Protein AF-A0A3D5I9Z2-F1 (afdb_monomer_lite)

Structure (mmCIF, N/CA/C/O backbone):
data_AF-A0A3D5I9Z2-F1
#
_entry.id   AF-A0A3D5I9Z2-F1
#
loop_
_atom_site.group_PDB
_atom_site.id
_atom_site.type_symbol
_atom_site.label_atom_id
_atom_site.label_alt_id
_atom_site.label_comp_id
_atom_site.label_asym_id
_atom_site.label_entity_id
_atom_site.label_seq_id
_atom_site.pdbx_PDB_ins_code
_atom_site.Cartn_x
_atom_site.Cartn_y
_atom_site.Cartn_z
_atom_site.occupancy
_atom_site.B_iso_or_equiv
_atom_site.auth_seq_id
_atom_site.auth_comp_id
_atom_site.auth_asym_id
_atom_site.auth_atom_id
_atom_site.pdbx_PDB_model_num
ATOM 1 N N . MET A 1 1 ? -20.018 -13.353 52.975 1.00 41.97 1 MET A N 1
ATOM 2 C CA . MET A 1 1 ? -19.864 -13.970 51.645 1.00 41.97 1 MET A CA 1
ATOM 3 C C . MET A 1 1 ? -19.147 -12.954 50.774 1.00 41.97 1 MET A C 1
ATOM 5 O O . MET A 1 1 ? -19.785 -12.166 50.095 1.00 41.97 1 MET A O 1
ATOM 9 N N . GLU A 1 2 ? -17.823 -12.892 50.908 1.00 44.31 2 GLU A N 1
ATOM 10 C CA . GLU A 1 2 ? -16.942 -12.238 49.937 1.00 44.31 2 GLU A CA 1
ATOM 11 C C . GLU A 1 2 ? -16.960 -13.102 48.681 1.00 44.31 2 GLU A C 1
ATOM 13 O O . GLU A 1 2 ? -16.592 -14.265 48.792 1.00 44.31 2 GLU A O 1
ATOM 18 N N . ASN A 1 3 ? -17.468 -12.599 47.554 1.00 49.62 3 ASN A N 1
ATOM 19 C CA . ASN A 1 3 ? -17.239 -13.128 46.200 1.00 49.62 3 ASN A CA 1
ATOM 20 C C . ASN A 1 3 ? -18.146 -12.378 45.214 1.00 49.62 3 ASN A C 1
ATOM 22 O O . ASN A 1 3 ? -19.247 -12.856 44.959 1.00 49.62 3 ASN A O 1
ATOM 26 N N . GLN A 1 4 ? -17.703 -11.230 44.676 1.00 43.75 4 GLN A N 1
ATOM 27 C CA . GLN A 1 4 ? -18.104 -10.773 43.326 1.00 43.75 4 GLN A CA 1
ATOM 28 C C . GLN A 1 4 ? -17.414 -9.503 42.783 1.00 43.75 4 GLN A C 1
ATOM 30 O O . GLN A 1 4 ? -17.812 -9.022 41.732 1.00 43.75 4 GLN A O 1
ATOM 35 N N . GLU A 1 5 ? -16.343 -8.981 43.390 1.00 43.31 5 GLU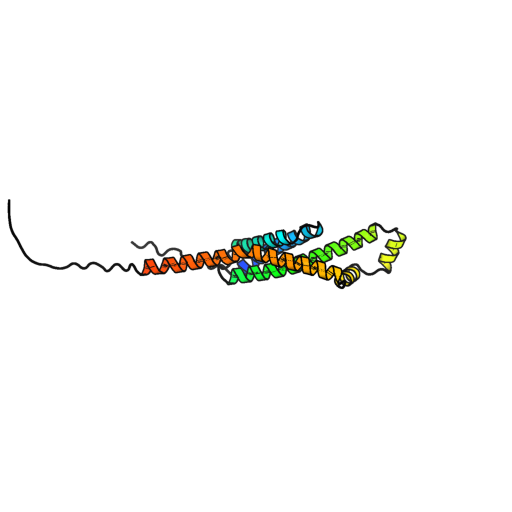 A N 1
ATOM 36 C CA . GLU A 1 5 ? -15.584 -7.861 42.786 1.00 43.31 5 GLU A CA 1
ATOM 37 C C . GLU A 1 5 ? -14.440 -8.307 41.857 1.00 43.31 5 GLU A C 1
ATOM 39 O O . GLU A 1 5 ? -13.514 -7.546 41.575 1.00 43.31 5 GLU A O 1
ATOM 44 N N . SER A 1 6 ? -14.469 -9.542 41.348 1.00 47.59 6 SER A N 1
ATOM 45 C CA . SER A 1 6 ? -13.445 -9.989 40.410 1.00 47.59 6 SER A CA 1
ATOM 46 C C . SER A 1 6 ? -13.839 -9.694 38.954 1.00 47.59 6 SER A C 1
ATOM 48 O O . SER A 1 6 ? -14.745 -10.281 38.369 1.00 47.59 6 SER A O 1
ATOM 50 N N . ILE A 1 7 ? -13.013 -8.834 38.355 1.00 45.19 7 ILE A N 1
ATOM 51 C CA . ILE A 1 7 ? -12.659 -8.791 36.930 1.00 45.19 7 ILE A CA 1
ATOM 52 C C . ILE A 1 7 ? -13.627 -8.032 36.007 1.00 45.19 7 ILE A C 1
ATOM 54 O O . ILE A 1 7 ? -14.063 -8.527 34.972 1.00 45.19 7 ILE A O 1
ATOM 58 N N . TYR A 1 8 ? -13.787 -6.735 36.262 1.00 42.59 8 TYR A N 1
ATOM 59 C CA . TYR A 1 8 ? -13.583 -5.788 35.163 1.00 42.59 8 TYR A CA 1
ATOM 60 C C . TYR A 1 8 ? -12.113 -5.374 35.175 1.00 42.59 8 TYR A C 1
ATOM 62 O O . TYR A 1 8 ? -11.778 -4.229 35.471 1.00 42.59 8 TYR A O 1
ATOM 70 N N . GLU A 1 9 ? -11.210 -6.306 34.852 1.00 40.84 9 GLU A N 1
ATOM 71 C CA . GLU A 1 9 ? -9.977 -5.863 34.212 1.00 40.84 9 GLU A CA 1
ATOM 72 C C . GLU A 1 9 ? -10.428 -5.215 32.904 1.00 40.84 9 GLU A C 1
ATOM 74 O O . GLU A 1 9 ? -10.686 -5.883 31.900 1.00 40.84 9 GLU A O 1
ATOM 79 N N . GLU A 1 10 ? -10.604 -3.895 32.935 1.00 45.91 10 GLU A N 1
ATOM 80 C CA . GLU A 1 10 ? -10.514 -3.062 31.753 1.00 45.91 10 GLU A CA 1
ATOM 81 C C . GLU A 1 10 ? -9.161 -3.425 31.148 1.00 45.91 10 GLU A C 1
ATOM 83 O O . GLU A 1 10 ? -8.142 -2.934 31.622 1.00 45.91 10 GLU A O 1
ATOM 88 N N . LYS A 1 11 ? -9.149 -4.411 30.229 1.00 49.22 11 LYS A N 1
ATOM 89 C CA . LYS A 1 11 ? -7.943 -5.049 29.689 1.00 49.22 11 LYS A CA 1
ATOM 90 C C . LYS A 1 11 ? -6.990 -3.915 29.351 1.00 49.22 11 LYS A C 1
ATOM 92 O O . LYS A 1 11 ? -7.223 -3.202 28.369 1.00 49.22 11 LYS A O 1
ATOM 97 N N . GLN A 1 12 ? -5.994 -3.689 30.211 1.00 52.56 12 GLN A N 1
ATOM 98 C CA . GLN A 1 12 ? -5.112 -2.530 30.149 1.00 52.56 12 GLN A CA 1
ATOM 99 C C . GLN A 1 12 ? -4.102 -2.833 29.048 1.00 52.56 12 GLN A C 1
ATOM 101 O O . GLN A 1 12 ? -2.935 -3.115 29.279 1.00 52.56 12 GLN A O 1
ATOM 106 N N . GLY A 1 13 ? -4.612 -2.909 27.821 1.00 57.84 13 GLY A N 1
ATOM 107 C CA . GLY A 1 13 ? -3.841 -3.218 26.644 1.00 57.84 13 GLY A CA 1
ATOM 108 C C . GLY A 1 13 ? -2.808 -2.128 26.439 1.00 57.84 13 GLY A C 1
ATOM 109 O O . GLY A 1 13 ? -3.098 -0.937 26.610 1.00 57.84 13 GLY A O 1
ATOM 110 N N . ASN A 1 14 ? -1.599 -2.516 26.056 1.00 76.00 14 ASN A N 1
ATOM 111 C CA . ASN A 1 14 ? -0.564 -1.545 25.756 1.00 76.00 14 ASN A CA 1
ATOM 112 C C . ASN A 1 14 ? -0.822 -0.952 24.370 1.00 76.00 14 ASN A C 1
ATOM 114 O O . ASN A 1 14 ? -0.926 -1.654 23.365 1.00 76.00 14 ASN A O 1
ATOM 118 N N . LEU A 1 15 ? -0.882 0.379 24.292 1.00 75.19 15 LEU A N 1
ATOM 119 C CA . LEU A 1 15 ? -1.002 1.081 23.011 1.00 75.19 15 LEU A CA 1
ATOM 120 C C . LEU A 1 15 ? 0.147 0.697 22.063 1.00 75.19 15 LEU A C 1
ATOM 122 O O . LEU A 1 15 ? -0.077 0.509 20.872 1.00 75.19 15 LEU A O 1
ATOM 126 N N . LEU A 1 16 ? 1.354 0.523 22.609 1.00 78.19 16 LEU A N 1
ATOM 127 C CA . LEU A 1 16 ? 2.546 0.117 21.863 1.00 78.19 16 LEU A CA 1
ATOM 128 C C . LEU A 1 16 ? 2.406 -1.266 21.220 1.00 78.19 16 LEU A C 1
ATOM 130 O O . LEU A 1 16 ? 2.741 -1.419 20.048 1.00 78.19 16 LEU A O 1
ATOM 134 N N . THR A 1 17 ? 1.887 -2.260 21.948 1.00 83.19 17 THR A N 1
ATOM 135 C CA . THR A 1 17 ? 1.708 -3.614 21.400 1.00 83.19 17 THR A CA 1
ATOM 136 C C . THR A 1 17 ? 0.610 -3.624 20.337 1.00 83.19 17 THR A C 1
ATOM 138 O O . THR A 1 17 ? 0.782 -4.244 19.291 1.00 83.19 17 THR A O 1
ATOM 141 N N . GLY A 1 18 ? -0.452 -2.832 20.528 1.00 81.44 18 GLY A N 1
ATOM 142 C CA . GLY A 1 18 ? -1.472 -2.591 19.504 1.00 81.44 18 GLY A CA 1
ATOM 143 C C . GLY A 1 18 ? -0.918 -1.943 18.230 1.00 81.44 18 GLY A C 1
ATOM 144 O O . GLY A 1 18 ? -1.210 -2.410 17.132 1.00 81.44 18 GLY A O 1
ATOM 145 N N . ILE A 1 19 ? -0.080 -0.905 18.351 1.00 85.69 19 ILE A N 1
ATOM 146 C CA . ILE A 1 19 ? 0.583 -0.260 17.202 1.00 85.69 19 ILE A CA 1
ATOM 147 C C . ILE A 1 19 ? 1.444 -1.268 16.438 1.00 85.69 19 ILE A C 1
ATOM 149 O O . ILE A 1 19 ? 1.348 -1.328 15.214 1.00 85.69 19 ILE A O 1
ATOM 153 N N . LEU A 1 20 ? 2.235 -2.085 17.140 1.00 86.50 20 LEU A N 1
ATOM 154 C CA . LEU A 1 20 ? 3.028 -3.148 16.518 1.00 86.50 20 LEU A CA 1
ATOM 155 C C . LEU A 1 20 ? 2.139 -4.126 15.737 1.00 86.50 20 LEU A C 1
ATOM 157 O O . LEU A 1 20 ? 2.465 -4.509 14.616 1.00 86.50 20 LEU A O 1
ATOM 161 N N . GLY A 1 21 ? 0.988 -4.485 16.304 1.00 85.25 21 GLY A N 1
ATOM 162 C CA . GLY A 1 21 ? 0.044 -5.414 15.690 1.00 85.25 21 GLY A CA 1
ATOM 163 C C . GLY A 1 21 ? -0.621 -4.830 14.448 1.00 85.25 21 GLY A C 1
ATOM 164 O O . GLY A 1 21 ? -0.711 -5.499 13.418 1.00 85.25 21 GLY A O 1
ATOM 165 N N . ALA A 1 22 ? -1.030 -3.561 14.511 1.00 87.38 22 ALA A N 1
ATOM 166 C CA . ALA A 1 22 ? -1.553 -2.836 13.357 1.00 87.38 22 ALA A CA 1
ATOM 167 C C . ALA A 1 22 ? -0.500 -2.663 12.262 1.00 87.38 22 ALA A C 1
ATOM 169 O O . ALA A 1 22 ? -0.834 -2.802 11.091 1.00 87.38 22 ALA A O 1
ATOM 170 N N . LEU A 1 23 ? 0.757 -2.401 12.627 1.00 88.25 23 LEU A N 1
ATOM 171 C CA . LEU A 1 23 ? 1.858 -2.267 11.680 1.00 88.25 23 LEU A CA 1
ATOM 172 C C . LEU A 1 23 ? 2.109 -3.583 10.939 1.00 88.25 23 LEU A C 1
ATOM 174 O O . LEU A 1 23 ? 2.195 -3.577 9.717 1.00 88.25 23 LEU A O 1
ATOM 178 N N . LEU A 1 24 ? 2.147 -4.718 11.643 1.00 89.50 24 LEU A N 1
ATOM 179 C CA . LEU A 1 24 ? 2.272 -6.036 11.009 1.00 89.50 24 LEU A CA 1
ATOM 180 C C . LEU A 1 24 ? 1.082 -6.341 10.088 1.00 89.50 24 LEU A C 1
ATOM 182 O O . LEU A 1 24 ? 1.273 -6.789 8.959 1.00 89.50 24 LEU A O 1
ATOM 186 N N . GLY A 1 25 ? -0.142 -6.046 10.537 1.00 87.31 25 GLY A N 1
ATOM 187 C CA . GLY A 1 25 ? -1.346 -6.206 9.718 1.00 87.31 25 GLY A CA 1
ATOM 188 C C . GLY A 1 25 ? -1.335 -5.319 8.469 1.00 87.31 25 GLY A C 1
ATOM 189 O O . GLY A 1 25 ? -1.664 -5.785 7.379 1.00 87.31 25 GLY A O 1
ATOM 190 N N . ALA A 1 26 ? -0.899 -4.066 8.606 1.00 88.56 26 ALA A N 1
ATOM 191 C CA . ALA A 1 26 ? -0.765 -3.121 7.505 1.00 88.56 26 ALA A CA 1
ATOM 192 C C . ALA A 1 26 ? 0.347 -3.529 6.531 1.00 88.56 26 ALA A C 1
ATOM 194 O O . ALA A 1 26 ? 0.150 -3.429 5.325 1.00 88.56 26 ALA A O 1
ATOM 195 N N . LEU A 1 27 ? 1.486 -4.041 7.010 1.00 90.25 27 LEU A N 1
ATOM 196 C CA . LEU A 1 27 ? 2.554 -4.563 6.151 1.00 90.25 27 LEU A CA 1
ATOM 197 C C . LEU A 1 27 ? 2.066 -5.736 5.297 1.00 90.25 27 LEU A C 1
ATOM 199 O O . LEU A 1 27 ? 2.252 -5.720 4.083 1.00 90.25 27 LEU A O 1
ATOM 203 N N . ILE A 1 28 ? 1.386 -6.711 5.907 1.00 90.81 28 ILE A N 1
ATOM 204 C CA . ILE A 1 28 ? 0.809 -7.852 5.180 1.00 90.81 28 ILE A CA 1
ATOM 205 C C . ILE A 1 28 ? -0.239 -7.366 4.171 1.00 90.81 28 ILE A C 1
ATOM 207 O O . ILE A 1 28 ? -0.225 -7.788 3.016 1.00 90.81 28 ILE A O 1
ATOM 211 N N . GLY A 1 29 ? -1.114 -6.442 4.579 1.00 89.06 29 GLY A N 1
ATOM 212 C CA . GLY A 1 29 ? -2.114 -5.847 3.691 1.00 89.06 29 GLY A CA 1
ATOM 213 C C . GLY A 1 29 ? -1.494 -5.089 2.512 1.00 89.06 29 GLY A C 1
ATOM 214 O O . GLY A 1 29 ? -1.950 -5.228 1.382 1.00 89.06 29 GLY A O 1
ATOM 215 N N . THR A 1 30 ? -0.406 -4.351 2.746 1.00 89.19 30 THR A N 1
ATOM 216 C CA . THR A 1 30 ? 0.320 -3.602 1.704 1.00 89.19 30 THR A CA 1
ATOM 217 C C . THR A 1 30 ? 1.034 -4.548 0.742 1.00 89.19 30 THR A C 1
ATOM 219 O O . THR A 1 30 ? 0.995 -4.342 -0.466 1.00 89.19 30 THR A O 1
ATOM 222 N N . ALA A 1 31 ? 1.655 -5.614 1.250 1.00 89.88 31 ALA A N 1
ATOM 223 C CA . ALA A 1 31 ? 2.282 -6.631 0.412 1.00 89.88 31 ALA A CA 1
ATOM 224 C C . ALA A 1 31 ? 1.249 -7.317 -0.495 1.00 89.88 31 ALA A C 1
ATOM 226 O O . ALA A 1 31 ? 1.478 -7.466 -1.696 1.00 89.88 31 ALA A O 1
ATOM 227 N N . LEU A 1 32 ? 0.082 -7.666 0.061 1.00 89.50 32 LEU A N 1
ATOM 228 C CA . LEU A 1 32 ? -1.033 -8.213 -0.710 1.00 89.50 32 LEU A CA 1
ATOM 229 C C . LEU A 1 32 ? -1.549 -7.205 -1.745 1.00 89.50 32 LEU A C 1
ATOM 231 O O . LEU A 1 32 ? -1.825 -7.588 -2.878 1.00 89.50 32 LEU A O 1
ATOM 235 N N . TRP A 1 33 ? -1.636 -5.924 -1.383 1.00 88.62 33 TRP A N 1
ATOM 236 C CA . TRP A 1 33 ? -2.011 -4.848 -2.300 1.00 88.62 33 TRP A CA 1
ATOM 237 C C . TRP A 1 33 ? -1.098 -4.793 -3.511 1.00 88.62 33 TRP A C 1
ATOM 239 O O . TRP A 1 33 ? -1.599 -4.836 -4.630 1.00 88.62 33 TRP A O 1
ATOM 249 N N . VAL A 1 34 ? 0.218 -4.717 -3.308 1.00 88.19 34 VAL A N 1
ATOM 250 C CA . VAL A 1 34 ? 1.173 -4.620 -4.418 1.00 88.19 34 VAL A CA 1
ATOM 251 C C . VAL A 1 34 ? 1.084 -5.855 -5.309 1.00 88.19 34 VAL A C 1
ATOM 253 O O . VAL A 1 34 ? 1.012 -5.724 -6.526 1.00 88.19 34 VAL A O 1
ATOM 256 N N . LEU A 1 35 ? 1.005 -7.049 -4.717 1.00 88.44 35 LEU A N 1
ATOM 257 C CA . LEU A 1 35 ? 0.909 -8.296 -5.475 1.00 88.44 35 LEU A CA 1
ATOM 258 C C . LEU A 1 35 ? -0.332 -8.328 -6.383 1.00 88.44 35 LEU A C 1
ATOM 260 O O . LEU A 1 35 ? -0.241 -8.666 -7.560 1.00 88.44 35 LEU A O 1
ATOM 264 N N . VAL A 1 36 ? -1.484 -7.950 -5.832 1.00 87.56 36 VAL A N 1
ATOM 265 C CA . VAL A 1 36 ? -2.778 -7.965 -6.524 1.00 87.56 36 VAL A CA 1
ATOM 266 C C . VAL A 1 36 ? -2.887 -6.808 -7.527 1.00 87.56 36 VAL A C 1
ATOM 268 O O . VAL A 1 36 ? -3.411 -6.984 -8.626 1.00 87.56 36 VAL A O 1
ATOM 271 N N . GLY A 1 37 ? -2.340 -5.640 -7.190 1.00 84.44 37 GLY A N 1
ATOM 272 C CA . GLY A 1 37 ? -2.342 -4.454 -8.042 1.00 84.44 37 GLY A CA 1
ATOM 273 C C . GLY A 1 37 ? -1.490 -4.616 -9.301 1.00 84.44 37 GLY A C 1
ATOM 274 O O . GLY A 1 37 ? -1.912 -4.203 -10.376 1.00 84.44 37 GLY A O 1
ATOM 275 N N . VAL A 1 38 ? -0.345 -5.299 -9.204 1.00 84.44 38 VAL A N 1
ATOM 276 C CA . VAL A 1 38 ? 0.510 -5.613 -10.365 1.00 84.44 38 VAL A CA 1
ATOM 277 C C . VAL A 1 38 ? -0.202 -6.529 -11.369 1.00 84.44 38 VAL A C 1
ATOM 279 O O . VAL A 1 38 ? 0.090 -6.490 -12.557 1.00 84.44 38 VAL A O 1
ATOM 282 N N . TRP A 1 39 ? -1.170 -7.330 -10.915 1.00 81.69 39 TRP A N 1
ATOM 283 C CA . TRP A 1 39 ? -1.958 -8.226 -11.770 1.00 81.69 39 TRP A CA 1
ATOM 284 C C . TRP A 1 39 ? -3.225 -7.559 -12.340 1.00 81.69 39 TRP A C 1
ATOM 286 O O . TRP A 1 39 ? -4.021 -8.222 -13.001 1.00 81.69 39 TRP A O 1
ATOM 296 N N . GLY A 1 40 ? -3.426 -6.258 -12.098 1.00 75.81 40 GLY A N 1
ATOM 297 C CA . GLY A 1 40 ? -4.536 -5.482 -12.662 1.00 75.81 40 GLY A CA 1
ATOM 298 C C . GLY A 1 40 ? -5.856 -5.565 -11.886 1.00 75.81 40 GLY A C 1
ATOM 299 O O . GLY A 1 40 ? -6.905 -5.205 -12.418 1.00 75.81 40 GLY A O 1
ATOM 300 N N . TYR A 1 41 ? -5.841 -6.032 -10.636 1.00 74.12 41 TYR A N 1
ATOM 301 C CA . TYR A 1 41 ? -7.049 -6.123 -9.811 1.00 74.12 41 TYR A CA 1
ATOM 302 C C . TYR A 1 41 ? -7.354 -4.824 -9.046 1.00 74.12 41 TYR A C 1
ATOM 304 O O . TYR A 1 41 ? -6.474 -4.033 -8.709 1.00 74.12 41 TYR A O 1
ATOM 312 N N . ILE A 1 42 ? -8.639 -4.630 -8.728 1.00 68.88 42 ILE A N 1
ATOM 313 C CA . ILE A 1 42 ? -9.180 -3.401 -8.132 1.00 68.88 42 ILE A CA 1
ATOM 314 C C . ILE A 1 42 ? -8.637 -3.179 -6.710 1.00 68.88 42 ILE A C 1
ATOM 316 O O . ILE A 1 42 ? -8.957 -3.924 -5.780 1.00 68.88 42 ILE A O 1
ATOM 320 N N . ALA A 1 43 ? -7.911 -2.072 -6.528 1.00 71.75 43 ALA A N 1
ATOM 321 C CA . ALA A 1 43 ? -7.316 -1.638 -5.260 1.00 71.75 43 ALA A CA 1
ATOM 322 C C . ALA A 1 43 ? -8.324 -1.492 -4.100 1.00 71.75 43 ALA A C 1
ATOM 324 O O . ALA A 1 43 ? -7.968 -1.645 -2.934 1.00 71.75 43 ALA A O 1
ATOM 325 N N . GLY A 1 44 ? -9.599 -1.236 -4.405 1.00 78.44 44 GLY A N 1
ATOM 326 C CA . GLY A 1 44 ? -10.643 -1.016 -3.403 1.00 78.44 44 GLY A CA 1
ATOM 327 C C . GLY A 1 44 ? -10.875 -2.208 -2.466 1.00 78.44 44 GLY A C 1
ATOM 328 O O . GLY A 1 44 ? -10.838 -2.056 -1.247 1.00 78.44 44 GLY A O 1
ATOM 329 N N . ILE A 1 45 ? -11.065 -3.417 -3.004 1.00 82.50 45 ILE A N 1
ATOM 330 C CA . ILE A 1 45 ? -11.334 -4.607 -2.170 1.00 82.50 45 ILE A CA 1
ATOM 331 C C . ILE A 1 45 ? -10.123 -4.921 -1.285 1.00 82.50 45 ILE A C 1
ATOM 333 O O . ILE A 1 45 ? -10.274 -5.295 -0.120 1.00 82.50 45 ILE A O 1
ATOM 337 N N . VAL A 1 46 ? -8.916 -4.712 -1.811 1.00 85.62 46 VAL A N 1
ATOM 338 C CA . VAL A 1 46 ? -7.688 -4.936 -1.049 1.00 85.62 46 VAL A CA 1
ATOM 339 C C . VAL A 1 46 ? -7.521 -3.886 0.047 1.00 85.62 46 VAL A C 1
ATOM 341 O O . VAL A 1 46 ? -7.149 -4.242 1.158 1.00 85.62 46 VAL A O 1
ATOM 344 N N . ALA A 1 47 ? -7.898 -2.627 -0.194 1.00 85.88 47 ALA A N 1
ATOM 345 C CA . ALA A 1 47 ? -7.914 -1.589 0.837 1.00 85.88 47 ALA A CA 1
ATOM 346 C C . ALA A 1 47 ? -8.846 -1.935 2.005 1.00 85.88 47 ALA A C 1
ATOM 348 O O . ALA A 1 47 ? -8.492 -1.752 3.173 1.00 85.88 47 ALA A O 1
ATOM 349 N N . TRP A 1 48 ? -10.021 -2.481 1.692 1.00 86.56 48 TRP A N 1
ATOM 350 C CA . TRP A 1 48 ? -10.964 -2.971 2.693 1.00 86.56 48 TRP A CA 1
ATOM 351 C C . TRP A 1 48 ? -10.368 -4.121 3.522 1.00 86.56 48 TRP A C 1
ATOM 353 O O . TRP A 1 48 ? -10.414 -4.086 4.755 1.00 86.56 48 TRP A O 1
ATOM 363 N N . LEU A 1 49 ? -9.741 -5.104 2.863 1.00 87.38 49 LEU A N 1
ATOM 364 C CA . LEU A 1 49 ? -9.045 -6.209 3.531 1.00 87.38 49 LEU A CA 1
ATOM 365 C C . LEU A 1 49 ? -7.889 -5.712 4.403 1.00 87.38 49 LEU A C 1
ATOM 367 O O . LEU A 1 49 ? -7.757 -6.146 5.543 1.00 87.38 49 LEU A O 1
ATOM 371 N N . THR A 1 50 ? -7.088 -4.769 3.918 1.00 88.19 50 THR A N 1
ATOM 372 C CA . THR A 1 50 ? -5.981 -4.167 4.670 1.00 88.19 50 THR A CA 1
ATOM 373 C C . THR A 1 50 ? -6.468 -3.493 5.946 1.00 88.19 50 THR A C 1
ATOM 375 O O . THR A 1 50 ? -5.876 -3.697 7.006 1.00 88.19 50 THR A O 1
ATOM 378 N N . ALA A 1 51 ? -7.580 -2.753 5.890 1.00 86.25 51 ALA A N 1
ATOM 379 C CA . ALA A 1 51 ? -8.190 -2.168 7.082 1.00 86.25 51 ALA A CA 1
ATOM 380 C C . ALA A 1 51 ? -8.602 -3.251 8.094 1.00 86.25 51 ALA A C 1
ATOM 382 O O . ALA A 1 51 ? -8.348 -3.119 9.295 1.00 86.25 51 ALA A O 1
ATOM 383 N N . PHE A 1 52 ? -9.182 -4.351 7.606 1.00 86.50 52 PHE A N 1
ATOM 384 C CA . PHE A 1 52 ? -9.560 -5.491 8.437 1.00 86.50 52 PHE A CA 1
ATOM 385 C C . PHE A 1 52 ? -8.346 -6.185 9.071 1.00 86.50 52 PHE A C 1
ATOM 387 O O . PHE A 1 52 ? -8.358 -6.463 10.271 1.00 86.50 52 PHE A O 1
ATOM 394 N N . LEU A 1 53 ? -7.279 -6.422 8.302 1.00 87.38 53 LEU A N 1
ATOM 395 C CA . LEU A 1 53 ? -6.035 -7.023 8.788 1.00 87.38 53 LEU A CA 1
ATOM 396 C C . LEU A 1 53 ? -5.343 -6.127 9.819 1.00 87.38 53 LEU A C 1
ATOM 398 O O . LEU A 1 53 ? -4.912 -6.628 10.855 1.00 87.38 53 LEU A O 1
ATOM 402 N N . ALA A 1 54 ? -5.280 -4.816 9.582 1.00 86.12 54 ALA A N 1
ATOM 403 C CA . ALA A 1 54 ? -4.714 -3.858 10.529 1.00 86.12 54 ALA A CA 1
ATOM 404 C C . ALA A 1 54 ? -5.504 -3.835 11.848 1.00 86.12 54 ALA A C 1
ATOM 406 O O . ALA A 1 54 ? -4.9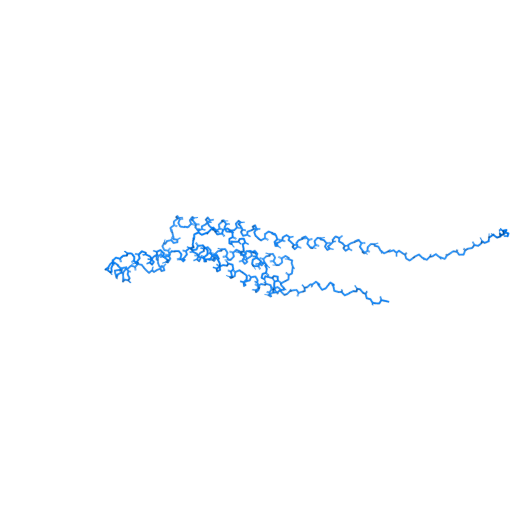11 -3.869 12.926 1.00 86.12 54 ALA A O 1
ATOM 407 N N . GLY A 1 55 ? -6.840 -3.850 11.782 1.00 84.06 55 GLY A N 1
ATOM 408 C CA . GLY A 1 55 ? -7.675 -3.917 12.981 1.00 84.06 55 GLY A CA 1
ATOM 409 C C . GLY A 1 55 ? -7.549 -5.238 13.735 1.00 84.06 55 GLY A C 1
ATOM 410 O O . GLY A 1 55 ? -7.375 -5.236 14.952 1.00 84.06 55 GLY A O 1
ATOM 411 N N . LYS A 1 56 ? -7.567 -6.370 13.021 1.00 85.00 56 LYS A N 1
ATOM 412 C CA . LYS A 1 56 ? -7.397 -7.697 13.626 1.00 85.00 56 LYS A CA 1
ATOM 413 C C . LYS A 1 56 ? -5.992 -7.868 14.218 1.00 85.00 56 LYS A C 1
ATOM 415 O O . LYS A 1 56 ? -5.859 -8.463 15.281 1.00 85.00 56 LYS A O 1
ATOM 420 N N . GLY A 1 57 ? -4.964 -7.319 13.570 1.00 84.62 57 GLY A N 1
ATOM 421 C CA . GLY A 1 57 ? -3.588 -7.301 14.069 1.00 84.62 57 GLY A CA 1
ATOM 422 C C . GLY A 1 57 ? -3.440 -6.477 15.348 1.00 84.62 57 GLY A C 1
ATOM 423 O O . GLY A 1 57 ? -2.807 -6.936 16.298 1.00 84.62 57 GLY A O 1
ATOM 424 N N . TYR A 1 58 ? -4.086 -5.307 15.415 1.00 82.81 58 TYR A N 1
ATOM 425 C CA . TYR A 1 58 ? -4.128 -4.480 16.628 1.00 82.81 58 TYR A CA 1
ATOM 426 C C . TYR A 1 58 ? -4.742 -5.239 17.817 1.00 82.81 58 TYR A C 1
ATOM 428 O O . TYR A 1 58 ? -4.214 -5.195 18.930 1.00 82.81 58 TYR A O 1
ATOM 436 N N . ASP A 1 59 ? -5.836 -5.966 17.575 1.00 81.50 59 ASP A N 1
ATOM 437 C CA . ASP A 1 59 ? -6.531 -6.742 18.608 1.00 81.50 59 ASP A CA 1
ATOM 438 C C . ASP A 1 59 ? -5.760 -8.003 19.023 1.00 81.50 59 ASP A C 1
ATOM 440 O O . ASP A 1 59 ? -5.776 -8.376 20.197 1.00 81.50 59 ASP A O 1
ATOM 444 N N . LEU A 1 60 ? -5.040 -8.634 18.088 1.00 82.81 60 LEU A N 1
ATOM 445 C CA . LEU A 1 60 ? -4.238 -9.833 18.345 1.00 82.81 60 LEU A CA 1
ATOM 446 C C . LEU A 1 60 ? -3.103 -9.572 19.348 1.00 82.81 60 LEU A C 1
ATOM 448 O O . LEU A 1 60 ? -2.813 -10.428 20.182 1.00 82.81 60 LEU A O 1
ATOM 452 N N . LEU A 1 61 ? -2.491 -8.384 19.308 1.00 81.50 61 LEU A N 1
ATOM 453 C CA . LEU A 1 61 ? -1.436 -7.979 20.246 1.00 81.50 61 LEU A CA 1
ATOM 454 C C . LEU A 1 61 ? -1.960 -7.215 21.467 1.00 81.50 61 LEU A C 1
ATOM 456 O O . LEU A 1 61 ? -1.218 -6.457 22.097 1.00 81.50 61 LEU A O 1
ATOM 460 N N . HIS A 1 62 ? -3.225 -7.437 21.834 1.00 74.00 62 HIS A N 1
ATOM 461 C CA . HIS A 1 62 ? -3.826 -6.869 23.039 1.00 74.00 62 HIS A CA 1
ATOM 462 C C . HIS A 1 62 ? -3.719 -5.337 23.098 1.00 74.00 62 HIS A C 1
ATOM 464 O O . HIS A 1 62 ? -3.421 -4.769 24.148 1.00 74.00 62 HIS A O 1
ATOM 470 N N . GLY A 1 63 ? -3.926 -4.654 21.969 1.00 71.94 63 GLY A N 1
ATOM 471 C CA . GLY A 1 63 ? -3.909 -3.196 21.931 1.00 71.94 63 GLY A CA 1
ATOM 472 C C . GLY A 1 63 ? -5.010 -2.564 22.789 1.00 71.94 63 GLY A C 1
ATOM 473 O O . GLY A 1 63 ? -6.066 -3.157 23.020 1.00 71.94 63 GLY A O 1
ATOM 474 N N . ARG A 1 64 ? -4.771 -1.335 23.262 1.00 75.12 64 ARG A N 1
ATOM 475 C CA . ARG A 1 64 ? -5.718 -0.613 24.125 1.00 75.12 64 ARG A CA 1
ATOM 476 C C . ARG A 1 64 ? -7.042 -0.339 23.388 1.00 75.12 64 ARG A C 1
ATOM 478 O O . ARG A 1 64 ? -7.016 0.370 22.378 1.00 75.12 64 ARG A O 1
ATOM 485 N N . PRO A 1 65 ? -8.199 -0.810 23.886 1.00 67.00 65 PRO A N 1
ATOM 486 C CA . PRO A 1 65 ? -9.485 -0.500 23.265 1.00 67.00 65 PRO A CA 1
ATOM 487 C C . PRO A 1 65 ? -9.831 0.993 23.400 1.00 67.00 65 PRO A C 1
ATOM 489 O O . PRO A 1 65 ? -9.421 1.664 24.352 1.00 67.00 65 PRO A O 1
ATOM 492 N N . GLY A 1 66 ? -10.600 1.535 22.448 1.00 69.88 66 GLY A N 1
ATOM 493 C CA . GLY A 1 66 ? -11.109 2.911 22.501 1.00 69.88 66 GLY A CA 1
ATOM 494 C C . GLY A 1 66 ? -10.594 3.842 21.398 1.00 69.88 66 GLY A C 1
ATOM 495 O O . GLY A 1 66 ? -10.183 3.422 20.320 1.00 69.88 66 GLY A O 1
ATOM 496 N N . LYS A 1 67 ? -10.643 5.162 21.643 1.00 73.00 67 LYS A N 1
ATOM 497 C CA . LYS A 1 67 ? -10.372 6.188 20.610 1.00 73.00 67 LYS A CA 1
ATOM 498 C C . LYS A 1 67 ? -8.965 6.077 20.003 1.00 73.00 67 LYS A C 1
ATOM 500 O O . LYS A 1 67 ? -8.803 6.347 18.817 1.00 73.00 67 LYS A O 1
ATOM 505 N N . ALA A 1 68 ? -7.978 5.652 20.795 1.00 72.75 68 ALA A N 1
ATOM 506 C CA . ALA A 1 68 ? -6.599 5.481 20.340 1.00 72.75 68 ALA A CA 1
ATOM 507 C C . ALA A 1 68 ? -6.467 4.369 19.283 1.00 72.75 68 ALA A C 1
ATOM 509 O O . ALA A 1 68 ? -5.814 4.590 18.270 1.00 72.75 68 ALA A O 1
ATOM 510 N N . LYS A 1 69 ? -7.162 3.233 19.453 1.00 78.12 69 LYS A N 1
ATOM 511 C CA . LYS A 1 69 ? -7.214 2.143 18.465 1.00 78.12 69 LYS A CA 1
ATOM 512 C C . LYS A 1 69 ? -7.719 2.628 17.110 1.00 78.12 69 LYS A C 1
ATOM 514 O O . LYS A 1 69 ? -7.080 2.389 16.090 1.00 78.12 69 LYS A O 1
ATOM 519 N N . ALA A 1 70 ? -8.844 3.345 17.107 1.00 78.75 70 ALA A N 1
ATOM 520 C CA . ALA A 1 70 ? -9.428 3.884 15.882 1.00 78.75 70 ALA A CA 1
ATOM 521 C C . ALA A 1 70 ? -8.450 4.814 15.146 1.00 78.75 70 ALA A C 1
ATOM 523 O O . ALA A 1 70 ? -8.262 4.667 13.942 1.00 78.75 70 ALA A O 1
ATOM 524 N N . ILE A 1 71 ? -7.790 5.726 15.870 1.00 83.56 71 ILE A N 1
ATOM 525 C CA . ILE A 1 71 ? -6.799 6.640 15.285 1.00 83.56 71 ILE A CA 1
ATOM 526 C C . ILE A 1 71 ? -5.612 5.853 14.717 1.00 83.56 71 ILE A C 1
ATOM 528 O O . ILE A 1 71 ? -5.236 6.085 13.572 1.00 83.56 71 ILE A O 1
ATOM 532 N N . THR A 1 72 ? -5.055 4.892 15.465 1.00 85.56 72 THR A N 1
ATOM 533 C CA . THR A 1 72 ? -3.929 4.071 14.994 1.00 85.56 72 THR A CA 1
ATOM 534 C C . THR A 1 72 ? -4.272 3.318 13.711 1.00 85.56 72 THR A C 1
ATOM 536 O O . THR A 1 72 ? -3.482 3.340 12.772 1.00 85.56 72 THR A O 1
ATOM 539 N N . ILE A 1 73 ? -5.449 2.691 13.637 1.00 85.19 73 ILE A N 1
ATOM 540 C CA . ILE A 1 73 ? -5.874 1.943 12.446 1.00 85.19 73 ILE A CA 1
ATOM 541 C C . ILE A 1 73 ? -6.056 2.881 11.251 1.00 85.19 73 ILE A C 1
ATOM 543 O O . ILE A 1 73 ? -5.574 2.563 10.170 1.00 85.19 73 ILE A O 1
ATOM 547 N N . ILE A 1 74 ? -6.694 4.043 11.435 1.00 87.12 74 ILE A N 1
ATOM 548 C CA . ILE A 1 74 ? -6.890 5.024 10.354 1.00 87.12 74 ILE A CA 1
ATOM 549 C C . ILE A 1 74 ? -5.541 5.528 9.826 1.00 87.12 74 ILE A C 1
ATOM 551 O O . ILE A 1 74 ? -5.336 5.558 8.616 1.00 87.12 74 ILE A O 1
ATOM 555 N N . VAL A 1 75 ? -4.606 5.882 10.714 1.00 89.50 75 VAL A N 1
ATOM 556 C CA . VAL A 1 75 ? -3.270 6.356 10.319 1.00 89.50 75 VAL A CA 1
ATOM 557 C C . VAL A 1 75 ? -2.506 5.267 9.564 1.00 89.50 75 VAL A C 1
ATOM 559 O O . VAL A 1 75 ? -1.990 5.528 8.480 1.00 89.50 75 VAL A O 1
ATOM 562 N N . MET A 1 76 ? -2.475 4.039 10.092 1.00 88.44 76 MET A N 1
ATOM 563 C CA . MET A 1 76 ? -1.787 2.917 9.440 1.00 88.44 76 MET A CA 1
ATOM 564 C C . MET A 1 76 ? -2.416 2.558 8.093 1.00 88.44 76 MET A C 1
ATOM 566 O O . MET A 1 76 ? -1.702 2.231 7.150 1.00 88.44 76 MET A O 1
ATOM 570 N N . LEU A 1 77 ? -3.738 2.667 7.981 1.00 89.25 77 LEU A N 1
ATOM 571 C CA . LEU A 1 77 ? -4.460 2.431 6.740 1.00 89.25 77 LEU A CA 1
ATOM 572 C C . LEU A 1 77 ? -4.112 3.473 5.673 1.00 89.25 77 LEU A C 1
ATOM 574 O O . LEU A 1 77 ? -3.801 3.091 4.552 1.00 89.25 77 LEU A O 1
ATOM 578 N N . ILE A 1 78 ? -4.122 4.768 6.008 1.00 90.31 78 ILE A N 1
ATOM 579 C CA . ILE A 1 78 ? -3.754 5.833 5.060 1.00 90.31 78 ILE A CA 1
ATOM 580 C C . ILE A 1 78 ? -2.313 5.636 4.581 1.00 90.31 78 ILE A C 1
ATOM 582 O O . ILE A 1 78 ? -2.058 5.664 3.379 1.00 90.31 78 ILE A O 1
ATOM 586 N N . LEU A 1 79 ? -1.382 5.369 5.504 1.00 91.56 79 LEU A N 1
ATOM 587 C CA . LEU A 1 79 ? 0.014 5.093 5.156 1.00 91.56 79 LEU A CA 1
ATOM 588 C C . LEU A 1 79 ? 0.134 3.878 4.230 1.00 91.56 79 LEU A C 1
ATOM 590 O O . LEU A 1 79 ? 0.818 3.948 3.212 1.00 91.56 79 LEU A O 1
ATOM 594 N N . SER A 1 80 ? -0.570 2.792 4.546 1.00 89.31 80 SER A N 1
ATOM 595 C CA . SER A 1 80 ? -0.592 1.576 3.733 1.00 89.31 80 SER A CA 1
ATOM 596 C C . SER A 1 80 ? -1.163 1.817 2.334 1.00 89.31 80 SER A C 1
ATOM 598 O O . SER A 1 80 ? -0.586 1.343 1.360 1.00 89.31 80 SER A O 1
ATOM 600 N N . ILE A 1 81 ? -2.238 2.600 2.207 1.00 90.44 81 ILE A N 1
ATOM 601 C CA . ILE A 1 81 ? -2.842 2.957 0.916 1.00 90.44 81 ILE A CA 1
ATOM 602 C C . ILE A 1 81 ? -1.859 3.774 0.069 1.00 90.44 81 ILE A C 1
ATOM 604 O O . ILE A 1 81 ? -1.673 3.475 -1.111 1.00 90.44 81 ILE A O 1
ATOM 608 N N . CYS A 1 82 ? -1.191 4.770 0.658 1.00 90.75 82 CYS A N 1
ATOM 609 C CA . CYS A 1 82 ? -0.200 5.581 -0.049 1.00 90.75 82 CYS A CA 1
ATOM 610 C C . CYS A 1 82 ? 0.982 4.730 -0.531 1.00 90.75 82 CYS A C 1
ATOM 612 O O . CYS A 1 82 ? 1.313 4.746 -1.717 1.00 90.75 82 CYS A O 1
ATOM 614 N N . VAL A 1 83 ? 1.586 3.950 0.372 1.00 91.62 83 VAL A N 1
ATOM 615 C CA . VAL A 1 83 ? 2.735 3.090 0.052 1.00 91.62 83 VAL A CA 1
ATOM 616 C C . VAL A 1 83 ? 2.343 2.008 -0.951 1.00 91.62 83 VAL A C 1
ATOM 618 O O . VAL A 1 83 ? 3.077 1.771 -1.904 1.00 91.62 83 VAL A O 1
ATOM 621 N N . GLY A 1 84 ? 1.178 1.382 -0.784 1.00 90.00 84 GLY A N 1
ATOM 622 C CA . GLY A 1 84 ? 0.672 0.354 -1.687 1.00 90.00 84 GLY A CA 1
ATOM 623 C C . GLY A 1 84 ? 0.407 0.893 -3.088 1.00 90.00 84 GLY A C 1
ATOM 624 O O . GLY A 1 84 ? 0.811 0.269 -4.066 1.00 90.00 84 GLY A O 1
ATOM 625 N N . THR A 1 85 ? -0.200 2.077 -3.205 1.00 90.19 85 THR A N 1
ATOM 626 C CA . THR A 1 85 ? -0.502 2.692 -4.508 1.00 90.19 85 THR A CA 1
ATOM 627 C C . THR A 1 85 ? 0.777 3.085 -5.246 1.00 90.19 85 THR A C 1
ATOM 629 O O . THR A 1 85 ? 0.964 2.683 -6.393 1.00 90.19 85 THR A O 1
ATOM 632 N N . VAL A 1 86 ? 1.688 3.808 -4.584 1.00 90.12 86 VAL A N 1
ATOM 633 C CA . VAL A 1 86 ? 2.969 4.213 -5.188 1.00 90.12 86 VAL A CA 1
ATOM 634 C C . VAL A 1 86 ? 3.834 2.991 -5.492 1.00 90.12 86 VAL A C 1
ATOM 636 O O . VAL A 1 86 ? 4.371 2.884 -6.587 1.00 90.12 86 VAL A O 1
ATOM 639 N N . GLY A 1 87 ? 3.921 2.034 -4.565 1.00 91.00 87 GLY A N 1
ATOM 640 C CA . GLY A 1 87 ? 4.683 0.800 -4.751 1.00 91.00 87 GLY A CA 1
ATOM 641 C C . GLY A 1 87 ? 4.177 -0.026 -5.932 1.00 91.00 87 GLY A C 1
ATOM 642 O O . GLY A 1 87 ? 4.977 -0.483 -6.743 1.00 91.00 87 GLY A O 1
ATOM 643 N N . THR A 1 88 ? 2.857 -0.159 -6.080 1.00 90.62 88 THR A N 1
ATOM 644 C CA . THR A 1 88 ? 2.251 -0.835 -7.238 1.00 90.62 88 THR A CA 1
ATOM 645 C C . THR A 1 88 ? 2.598 -0.112 -8.538 1.00 90.62 88 THR A C 1
ATOM 647 O O . THR A 1 88 ? 3.051 -0.753 -9.483 1.00 90.62 88 THR A O 1
ATOM 650 N N . ALA A 1 89 ? 2.437 1.216 -8.577 1.00 90.25 89 ALA A N 1
ATOM 651 C CA . ALA A 1 89 ? 2.751 2.021 -9.754 1.00 90.25 89 ALA A CA 1
ATOM 652 C C . ALA A 1 89 ? 4.223 1.861 -10.165 1.00 90.25 89 ALA A C 1
ATOM 654 O O . ALA A 1 89 ? 4.502 1.531 -11.313 1.00 90.25 89 ALA A O 1
ATOM 655 N N . THR A 1 90 ? 5.158 1.976 -9.217 1.00 90.44 90 THR A N 1
ATOM 656 C CA . THR A 1 90 ? 6.590 1.772 -9.470 1.00 90.44 90 THR A CA 1
ATOM 657 C C . THR A 1 90 ? 6.882 0.379 -10.024 1.00 90.44 90 THR A C 1
ATOM 659 O O . THR A 1 90 ? 7.621 0.257 -10.997 1.00 90.44 90 THR A O 1
ATOM 662 N N . VAL A 1 91 ? 6.300 -0.681 -9.451 1.00 91.31 91 VAL A N 1
ATOM 663 C CA . VAL A 1 91 ? 6.536 -2.053 -9.935 1.00 91.31 91 VAL A CA 1
ATOM 664 C C . VAL A 1 91 ? 6.019 -2.232 -11.363 1.00 91.31 91 VAL A C 1
ATOM 666 O O . VAL A 1 91 ? 6.737 -2.794 -12.188 1.00 91.31 91 VAL A O 1
ATOM 669 N N . ILE A 1 92 ? 4.826 -1.719 -11.677 1.00 90.44 92 ILE A N 1
ATOM 670 C CA . ILE A 1 92 ? 4.265 -1.767 -13.036 1.00 90.44 92 ILE A CA 1
ATOM 671 C C . ILE A 1 92 ? 5.173 -1.019 -14.021 1.00 90.44 92 ILE A C 1
ATOM 673 O O . ILE A 1 92 ? 5.477 -1.543 -15.091 1.00 90.44 92 ILE A O 1
ATOM 677 N N . MET A 1 93 ? 5.672 0.165 -13.654 1.00 89.62 93 MET A N 1
ATOM 678 C CA . MET A 1 93 ? 6.585 0.941 -14.503 1.00 89.62 93 MET A CA 1
ATOM 679 C C . MET A 1 93 ? 7.894 0.189 -14.765 1.00 89.62 93 MET A C 1
ATOM 681 O O . MET A 1 93 ? 8.303 0.054 -15.916 1.00 89.62 93 MET A O 1
ATOM 685 N N . VAL A 1 94 ? 8.525 -0.371 -13.729 1.00 90.50 94 VAL A N 1
ATOM 686 C CA . VAL A 1 94 ? 9.760 -1.164 -13.872 1.00 90.50 94 VAL A CA 1
ATOM 687 C C . VAL A 1 94 ? 9.532 -2.393 -14.754 1.00 90.50 94 VAL A C 1
ATOM 689 O O . VAL A 1 94 ? 10.366 -2.711 -15.603 1.00 90.50 94 VAL A O 1
ATOM 692 N N . GLN A 1 95 ? 8.399 -3.077 -14.589 1.00 89.19 95 GLN A N 1
ATOM 693 C CA . GLN A 1 95 ? 8.034 -4.205 -15.444 1.00 89.19 95 GLN A CA 1
ATOM 694 C C . GLN A 1 95 ? 7.846 -3.771 -16.897 1.00 89.19 95 GLN A C 1
ATOM 696 O O . GLN A 1 95 ? 8.404 -4.410 -17.785 1.00 89.19 95 GLN A O 1
ATOM 701 N N . SER A 1 96 ? 7.148 -2.658 -17.139 1.00 87.88 96 SER A N 1
ATOM 702 C CA . SER A 1 96 ? 6.949 -2.120 -18.488 1.00 87.88 96 SER A CA 1
ATOM 703 C C . SER A 1 96 ? 8.267 -1.721 -19.161 1.00 87.88 96 SER A C 1
ATOM 705 O O . SER A 1 96 ? 8.452 -1.965 -20.352 1.00 87.88 96 SER A O 1
ATOM 707 N N . TYR A 1 97 ? 9.223 -1.173 -18.406 1.00 88.06 97 TYR A N 1
ATOM 708 C CA . TYR A 1 97 ? 10.559 -0.841 -18.901 1.00 88.06 97 TYR A CA 1
ATOM 709 C C . TYR A 1 97 ? 11.347 -2.096 -19.294 1.00 88.06 97 TYR A C 1
ATOM 711 O O . TYR A 1 97 ? 11.867 -2.200 -20.406 1.00 88.06 97 TYR A O 1
ATOM 719 N N . ASN A 1 98 ? 11.390 -3.085 -18.397 1.00 87.75 98 ASN A N 1
ATOM 720 C CA . ASN A 1 98 ? 12.092 -4.344 -18.642 1.00 87.75 98 ASN A CA 1
ATOM 721 C C . ASN A 1 98 ? 11.481 -5.119 -19.811 1.00 87.75 98 ASN A C 1
ATOM 723 O O . ASN A 1 98 ? 12.211 -5.721 -20.599 1.00 87.75 98 ASN A O 1
ATOM 727 N N . GLN A 1 99 ? 10.156 -5.079 -19.948 1.00 87.56 99 GLN A N 1
ATOM 728 C CA . GLN A 1 99 ? 9.460 -5.719 -21.052 1.00 87.56 99 GLN A CA 1
ATOM 729 C C . GLN A 1 99 ? 9.815 -5.065 -22.392 1.00 87.56 99 GLN A C 1
ATOM 731 O O . GLN A 1 99 ? 10.228 -5.774 -23.309 1.00 87.56 99 GLN A O 1
ATOM 736 N N . GLN A 1 100 ? 9.787 -3.731 -22.477 1.00 84.81 100 GLN A N 1
ATOM 737 C CA . GLN A 1 100 ? 10.220 -3.000 -23.675 1.00 84.81 100 GLN A CA 1
ATOM 738 C C . GLN A 1 100 ? 11.653 -3.374 -24.076 1.00 84.81 100 GLN A C 1
ATOM 740 O O . GLN A 1 100 ? 11.917 -3.652 -25.241 1.00 84.81 100 GLN A O 1
ATOM 745 N N . ILE A 1 101 ? 12.579 -3.448 -23.116 1.00 83.81 101 ILE A N 1
ATOM 746 C CA . ILE A 1 101 ? 13.969 -3.855 -23.374 1.00 83.81 101 ILE A CA 1
ATOM 747 C C . ILE A 1 101 ? 14.085 -5.301 -23.856 1.00 83.81 101 ILE A C 1
ATOM 749 O O . ILE A 1 101 ? 14.957 -5.599 -24.674 1.00 83.81 101 ILE A O 1
ATOM 753 N N . SER A 1 102 ? 13.243 -6.199 -23.350 1.00 84.25 102 SER A N 1
ATOM 754 C CA . SER A 1 102 ? 13.258 -7.613 -23.733 1.00 84.25 102 SER A CA 1
ATOM 755 C C . SER A 1 102 ? 12.739 -7.861 -25.151 1.00 84.25 102 SER A C 1
ATOM 757 O O . SER A 1 102 ? 13.184 -8.799 -25.807 1.00 84.25 102 SER A O 1
ATOM 759 N N . GLU A 1 103 ? 11.837 -7.006 -25.634 1.00 84.50 103 GLU A N 1
ATOM 760 C CA . GLU A 1 103 ? 11.239 -7.096 -26.971 1.00 84.50 103 GLU A CA 1
ATOM 761 C C . GLU A 1 103 ? 12.117 -6.439 -28.052 1.00 84.50 103 GLU A C 1
ATOM 763 O O . GLU A 1 103 ? 11.904 -6.630 -29.250 1.00 84.50 103 GLU A O 1
ATOM 768 N N . MET A 1 104 ? 13.134 -5.678 -27.642 1.00 83.69 104 MET A N 1
ATOM 769 C CA . MET A 1 104 ? 14.069 -5.020 -28.544 1.00 83.69 104 MET A CA 1
ATOM 770 C C . MET A 1 104 ? 15.152 -5.962 -29.076 1.00 83.69 104 MET A C 1
ATOM 772 O O . MET A 1 104 ? 15.630 -6.876 -28.406 1.00 83.69 104 MET A O 1
ATOM 776 N N . ASN A 1 105 ? 15.626 -5.662 -30.287 1.00 85.88 105 ASN A N 1
ATOM 777 C CA . ASN A 1 105 ? 16.795 -6.324 -30.858 1.00 85.88 105 ASN A CA 1
ATOM 778 C C . ASN A 1 105 ? 18.047 -6.053 -30.006 1.00 85.88 105 ASN A C 1
ATOM 780 O O . ASN A 1 105 ? 18.206 -4.973 -29.433 1.00 85.88 105 ASN A O 1
ATOM 784 N N . THR A 1 106 ? 19.001 -6.987 -30.018 1.00 84.94 106 THR A N 1
ATOM 785 C CA . THR A 1 106 ? 20.222 -6.959 -29.189 1.00 84.94 106 THR A CA 1
ATOM 786 C C . THR A 1 106 ? 21.023 -5.657 -29.316 1.00 84.94 106 THR A C 1
ATOM 788 O O . THR A 1 106 ? 21.621 -5.192 -28.349 1.00 84.94 106 THR A O 1
ATOM 791 N N . PHE A 1 107 ? 21.018 -5.038 -30.501 1.00 82.56 107 PHE A N 1
ATOM 792 C CA . PHE A 1 107 ? 21.698 -3.765 -30.753 1.00 82.56 107 PHE A CA 1
ATOM 793 C C . PHE A 1 107 ? 21.008 -2.561 -30.092 1.00 82.56 107 PHE A C 1
ATOM 795 O O . PHE A 1 107 ? 21.679 -1.704 -29.517 1.00 82.56 107 PHE A O 1
ATOM 802 N N . GLU A 1 108 ? 19.677 -2.494 -30.154 1.00 83.31 108 GLU A N 1
ATOM 803 C CA . GLU A 1 108 ? 18.883 -1.432 -29.521 1.00 83.31 108 GLU A CA 1
ATOM 804 C C . GLU A 1 108 ? 18.938 -1.562 -27.994 1.00 83.31 108 GLU A C 1
ATOM 806 O O . GLU A 1 108 ? 19.167 -0.576 -27.296 1.00 83.31 108 GLU A O 1
ATOM 811 N N . GLN A 1 109 ? 18.864 -2.792 -27.478 1.00 82.69 109 GLN A N 1
ATOM 812 C CA . GLN A 1 109 ? 19.031 -3.085 -26.054 1.00 82.69 109 GLN A CA 1
ATOM 813 C C . GLN A 1 109 ? 20.397 -2.613 -25.530 1.00 82.69 109 GLN A C 1
ATOM 815 O O . GLN A 1 109 ? 20.457 -1.905 -24.526 1.00 82.69 109 GLN A O 1
ATOM 820 N N . ALA A 1 110 ? 21.493 -2.929 -26.231 1.00 80.00 110 ALA A N 1
ATOM 821 C CA . ALA A 1 110 ? 22.830 -2.472 -25.846 1.00 80.00 110 ALA A CA 1
ATOM 822 C C . ALA A 1 110 ? 22.968 -0.938 -25.900 1.00 80.00 110 ALA A C 1
ATOM 824 O O . ALA A 1 110 ? 23.706 -0.352 -25.104 1.00 80.00 110 ALA A O 1
ATOM 825 N N . ARG A 1 111 ? 22.247 -0.273 -26.814 1.00 84.19 111 ARG A N 1
ATOM 826 C CA . ARG A 1 111 ? 22.204 1.192 -26.892 1.00 84.19 111 ARG A CA 1
ATOM 827 C C . ARG A 1 111 ? 21.467 1.790 -25.700 1.00 84.19 111 ARG A C 1
ATOM 829 O O . ARG A 1 111 ? 22.011 2.694 -25.074 1.00 84.19 111 ARG A O 1
ATOM 836 N N . ILE A 1 112 ? 20.282 1.285 -25.364 1.00 82.44 112 ILE A N 1
ATOM 837 C CA . ILE A 1 112 ? 19.494 1.772 -24.222 1.00 82.44 112 ILE A CA 1
ATOM 838 C C . ILE A 1 112 ? 20.203 1.479 -22.902 1.00 82.44 112 ILE A C 1
ATOM 840 O O . ILE A 1 112 ? 20.239 2.331 -22.027 1.00 82.44 112 ILE A O 1
ATOM 84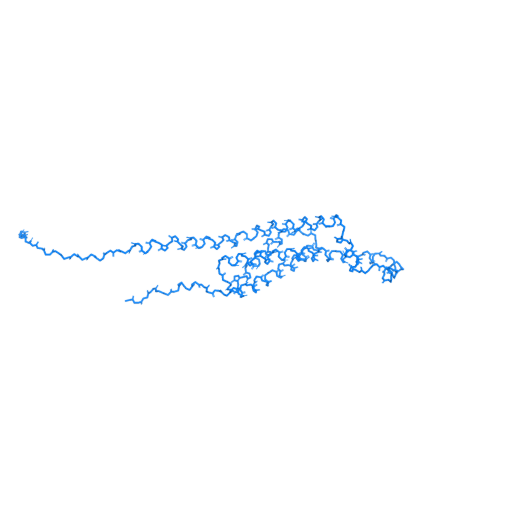4 N N . GLN A 1 113 ? 20.864 0.332 -22.768 1.00 82.38 113 GLN A N 1
ATOM 845 C CA . GLN A 1 113 ? 21.602 0.022 -21.547 1.00 82.38 113 GLN A CA 1
ATOM 846 C C . GLN A 1 113 ? 22.833 0.921 -21.340 1.00 82.38 113 GLN A C 1
ATOM 848 O O . GLN A 1 113 ? 23.248 1.137 -20.204 1.00 82.38 113 GLN A O 1
ATOM 853 N N . LYS A 1 114 ? 23.431 1.437 -22.424 1.00 84.62 114 LYS A N 1
ATOM 854 C CA . LYS A 1 114 ? 24.640 2.275 -22.366 1.00 84.62 114 LYS A CA 1
ATOM 855 C C . LYS A 1 114 ? 24.365 3.782 -22.404 1.00 84.62 114 LYS A C 1
ATOM 857 O O . LYS A 1 114 ? 25.141 4.542 -21.833 1.00 84.62 114 LYS A O 1
ATOM 862 N N . TYR A 1 115 ? 23.316 4.205 -23.103 1.00 83.31 115 TYR A N 1
ATOM 863 C CA . TYR A 1 115 ? 22.993 5.614 -23.364 1.00 83.31 115 TYR A CA 1
ATOM 864 C C . TYR A 1 115 ? 21.534 5.976 -23.063 1.00 83.31 115 TYR A C 1
ATOM 866 O O . TYR A 1 115 ? 21.170 7.144 -23.176 1.00 83.31 115 TYR A O 1
ATOM 874 N N . GLY A 1 116 ? 20.688 4.994 -22.755 1.00 79.88 116 GLY A N 1
ATOM 875 C CA . GLY A 1 116 ? 19.299 5.225 -22.380 1.00 79.88 116 GLY A CA 1
ATOM 876 C C . GLY A 1 116 ? 19.164 5.684 -20.927 1.00 79.88 116 GLY A C 1
ATOM 877 O O . GLY A 1 116 ? 20.123 5.587 -20.155 1.00 79.88 116 GLY A O 1
ATOM 878 N N . PRO A 1 117 ? 17.978 6.195 -20.558 1.00 84.00 117 PRO A N 1
ATOM 879 C CA . PRO A 1 117 ? 17.694 6.584 -19.186 1.00 84.00 117 PRO A CA 1
ATOM 880 C C . PRO A 1 117 ? 17.785 5.369 -18.266 1.00 84.00 117 PRO A C 1
ATOM 882 O O . PRO A 1 117 ? 17.429 4.249 -18.638 1.00 84.00 117 PRO A O 1
ATOM 885 N N . THR A 1 118 ? 18.250 5.588 -17.043 1.00 88.00 118 THR A N 1
ATOM 886 C CA . THR A 1 118 ? 18.198 4.549 -16.013 1.00 88.00 118 THR A CA 1
ATOM 887 C C . THR A 1 118 ? 16.745 4.192 -15.691 1.00 88.00 118 THR A C 1
ATOM 889 O O . THR A 1 118 ? 15.826 4.979 -15.918 1.00 88.00 118 THR A O 1
ATOM 892 N N . VAL A 1 119 ? 16.520 3.004 -15.119 1.00 86.81 119 VAL A N 1
ATOM 893 C CA . VAL A 1 119 ? 15.179 2.583 -14.670 1.00 86.81 119 VAL A CA 1
ATOM 894 C C . VAL A 1 119 ? 14.570 3.631 -13.731 1.00 86.81 119 VAL A C 1
ATOM 896 O O . VAL A 1 119 ? 13.381 3.919 -13.810 1.00 86.81 119 VAL A O 1
ATOM 899 N N . GLU A 1 120 ? 15.389 4.230 -12.866 1.00 88.00 120 GLU A N 1
ATOM 900 C CA . GLU A 1 120 ? 14.957 5.260 -11.922 1.00 88.00 120 GLU A CA 1
ATOM 901 C C . GLU A 1 120 ? 14.505 6.538 -12.634 1.00 88.00 120 GLU A C 1
ATOM 903 O O . GLU A 1 120 ? 13.427 7.047 -12.338 1.00 88.00 120 GLU A O 1
ATOM 908 N N . GLU A 1 121 ? 15.275 7.024 -13.610 1.00 88.94 121 GLU A N 1
ATOM 909 C CA . GLU A 1 121 ? 14.913 8.195 -14.420 1.00 88.94 121 GLU A CA 1
ATOM 910 C C . GLU A 1 121 ? 13.667 7.935 -15.270 1.00 88.94 121 GLU A C 1
ATOM 912 O O . GLU A 1 121 ? 12.806 8.808 -15.387 1.00 88.94 121 GLU A O 1
ATOM 917 N N . TYR A 1 122 ? 13.532 6.725 -15.821 1.00 89.00 122 TYR A N 1
ATOM 918 C CA . TYR A 1 122 ? 12.333 6.313 -16.545 1.00 89.00 122 TYR A CA 1
ATOM 919 C C . TYR A 1 122 ? 11.105 6.388 -15.636 1.00 89.00 122 TYR A C 1
ATOM 921 O O . TYR A 1 122 ? 10.148 7.094 -15.950 1.00 89.00 122 TYR A O 1
ATOM 929 N N . VAL A 1 123 ? 11.172 5.741 -14.469 1.00 90.25 123 VAL A N 1
ATOM 930 C CA . VAL A 1 123 ? 10.103 5.758 -13.464 1.00 90.25 123 VAL A CA 1
ATOM 931 C C . VAL A 1 123 ? 9.774 7.197 -13.063 1.00 90.25 123 VAL A C 1
ATOM 933 O O . VAL A 1 123 ? 8.613 7.594 -13.111 1.00 90.25 123 VAL A O 1
ATOM 936 N N . GLN A 1 124 ? 10.777 8.013 -12.730 1.00 90.19 124 GLN A N 1
ATOM 937 C CA . GLN A 1 124 ? 10.572 9.412 -12.350 1.00 90.19 124 GLN A CA 1
ATOM 938 C C . GLN A 1 124 ? 9.901 10.229 -13.453 1.00 90.19 124 GLN A C 1
ATOM 940 O O . GLN A 1 124 ? 8.974 10.981 -13.160 1.00 90.19 124 GLN A O 1
ATOM 945 N N . SER A 1 125 ? 10.330 10.077 -14.707 1.00 88.81 125 SER A N 1
ATOM 946 C CA . SER A 1 125 ? 9.718 10.793 -15.830 1.00 88.81 125 SER A CA 1
ATOM 947 C C . SER A 1 125 ? 8.257 10.386 -16.0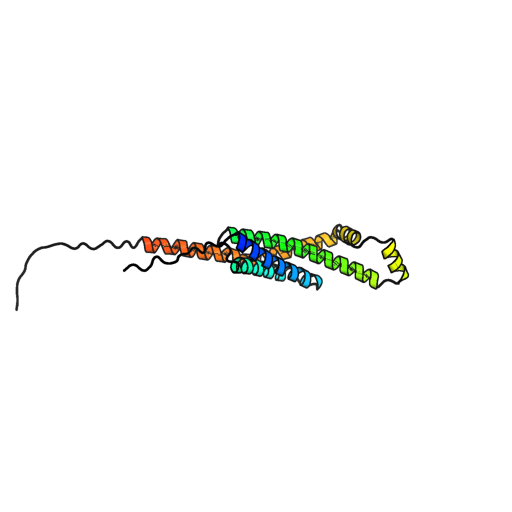39 1.00 88.81 125 SER A C 1
ATOM 949 O O . SER A 1 125 ? 7.409 11.251 -16.242 1.00 88.81 125 SER A O 1
ATOM 951 N N . MET A 1 126 ? 7.937 9.102 -15.867 1.00 87.44 126 MET A N 1
ATOM 952 C CA . MET A 1 126 ? 6.577 8.577 -15.978 1.00 87.44 126 MET A CA 1
ATOM 953 C C . MET A 1 126 ? 5.679 9.047 -14.821 1.00 87.44 126 MET A C 1
ATOM 955 O O . MET A 1 126 ? 4.517 9.380 -15.028 1.00 87.44 126 MET A O 1
ATOM 959 N N . PHE A 1 127 ? 6.217 9.188 -13.605 1.00 87.19 127 PHE A N 1
ATOM 960 C CA . PHE A 1 127 ? 5.497 9.811 -12.483 1.00 87.19 127 PHE A CA 1
ATOM 961 C C . PHE A 1 127 ? 5.195 11.304 -12.696 1.00 87.19 127 PHE A C 1
ATOM 963 O O . PHE A 1 127 ? 4.304 11.838 -12.030 1.00 87.19 127 PHE A O 1
ATOM 970 N N . MET A 1 128 ? 5.912 11.993 -13.589 1.00 88.00 128 MET A N 1
ATOM 971 C CA . MET A 1 128 ? 5.635 13.392 -13.945 1.00 88.00 128 MET A CA 1
ATOM 972 C C . MET A 1 128 ? 4.557 13.529 -15.027 1.00 88.00 128 MET A C 1
ATOM 974 O O . MET A 1 128 ? 4.094 14.637 -15.301 1.00 88.00 128 MET A O 1
ATOM 978 N N . GLU A 1 129 ? 4.134 12.421 -15.631 1.00 90.50 129 GLU A N 1
ATOM 979 C CA . GLU A 1 129 ? 3.126 12.409 -16.679 1.00 90.50 129 GLU A CA 1
ATOM 980 C C . GLU A 1 129 ? 1.718 12.598 -16.091 1.00 90.50 129 GLU A C 1
ATOM 982 O O . GLU A 1 129 ? 1.308 11.906 -15.156 1.00 90.50 129 GLU A O 1
ATOM 987 N N . GLN A 1 130 ? 0.960 13.557 -16.634 1.00 89.69 130 GLN A N 1
ATOM 988 C CA . GLN A 1 130 ? -0.364 13.948 -16.121 1.00 89.69 130 GLN A CA 1
ATOM 989 C C . GLN A 1 130 ? -1.361 12.779 -16.110 1.00 89.69 130 GLN A C 1
ATOM 991 O O . GLN A 1 130 ? -2.140 12.630 -15.163 1.00 89.69 130 GLN A O 1
ATOM 996 N N . ASP A 1 131 ? -1.320 11.933 -17.137 1.00 88.88 131 ASP A N 1
ATOM 997 C CA . ASP A 1 131 ? -2.224 10.790 -17.270 1.00 88.88 131 ASP A CA 1
ATOM 998 C C . ASP A 1 131 ? -1.939 9.739 -16.192 1.00 88.88 131 ASP A C 1
ATOM 1000 O O . ASP A 1 131 ? -2.849 9.269 -15.505 1.00 88.88 131 ASP A O 1
ATOM 1004 N N . ILE A 1 132 ? -0.657 9.455 -15.951 1.00 87.12 132 ILE A N 1
ATOM 1005 C CA . ILE A 1 132 ? -0.202 8.531 -14.909 1.00 87.12 132 ILE A CA 1
ATOM 1006 C C . ILE A 1 132 ? -0.562 9.061 -13.519 1.00 87.12 132 ILE A C 1
ATOM 1008 O O . ILE A 1 132 ? -1.101 8.321 -12.693 1.00 87.12 132 ILE A O 1
ATOM 1012 N N . GLN A 1 133 ? -0.324 10.349 -13.255 1.00 87.50 133 GLN A N 1
ATOM 1013 C CA . GLN A 1 133 ? -0.716 10.978 -11.992 1.00 87.50 133 GLN A CA 1
ATOM 1014 C C . GLN A 1 133 ? -2.221 10.878 -11.758 1.00 87.50 133 GLN A C 1
ATOM 1016 O O . GLN A 1 133 ? -2.654 10.581 -10.645 1.00 87.50 133 GLN A O 1
ATOM 1021 N N . THR A 1 134 ? -3.019 11.074 -12.805 1.00 88.81 134 THR A N 1
ATOM 1022 C CA . THR A 1 134 ? -4.474 10.961 -12.730 1.00 88.81 134 THR A CA 1
ATOM 1023 C C . THR A 1 134 ? -4.904 9.542 -12.361 1.00 88.81 134 THR A C 1
ATOM 1025 O O . THR A 1 134 ? -5.747 9.372 -11.479 1.00 88.81 134 THR A O 1
ATOM 1028 N N . GLU A 1 135 ? -4.308 8.514 -12.965 1.00 86.44 135 GLU A N 1
ATOM 1029 C CA . GLU A 1 135 ? -4.597 7.114 -12.629 1.00 86.44 135 GLU A CA 1
ATOM 1030 C C . GLU A 1 135 ? -4.157 6.746 -11.205 1.00 86.44 135 GLU A C 1
ATOM 1032 O O . GLU A 1 135 ? -4.903 6.101 -10.463 1.00 86.44 135 GLU A O 1
ATOM 1037 N N . ILE A 1 136 ? -2.991 7.224 -10.764 1.00 88.62 136 ILE A N 1
ATOM 1038 C CA . ILE A 1 136 ? -2.519 7.044 -9.385 1.00 88.62 136 ILE A CA 1
ATOM 1039 C C . ILE A 1 136 ? -3.481 7.711 -8.398 1.00 88.62 136 ILE A C 1
ATOM 1041 O O . ILE A 1 136 ? -3.870 7.091 -7.410 1.00 88.62 136 ILE A O 1
ATOM 1045 N N . VAL A 1 137 ? -3.908 8.948 -8.667 1.00 89.88 137 VAL A N 1
ATOM 1046 C CA . VAL A 1 137 ? -4.844 9.691 -7.809 1.00 89.88 137 VAL A CA 1
ATOM 1047 C C . VAL A 1 137 ? -6.216 9.021 -7.776 1.00 89.88 137 VAL A C 1
ATOM 1049 O O . VAL A 1 137 ? -6.803 8.907 -6.699 1.00 89.88 137 VAL A O 1
ATOM 1052 N N . LYS A 1 138 ? -6.724 8.522 -8.909 1.00 88.25 138 LYS A N 1
ATOM 1053 C CA . LYS A 1 138 ? -7.973 7.745 -8.952 1.00 88.25 138 LYS A CA 1
ATOM 1054 C C . LYS A 1 138 ? -7.865 6.480 -8.104 1.00 88.25 138 LYS A C 1
ATOM 1056 O O . LYS A 1 138 ? -8.732 6.239 -7.265 1.00 88.25 138 LYS A O 1
ATOM 1061 N N . ASN A 1 139 ? -6.793 5.706 -8.269 1.00 88.12 139 ASN A N 1
ATOM 1062 C CA . ASN A 1 139 ? -6.564 4.488 -7.490 1.00 88.12 139 ASN A CA 1
ATOM 1063 C C . ASN A 1 139 ? -6.416 4.782 -5.997 1.00 88.12 139 ASN A C 1
ATOM 1065 O O . ASN A 1 139 ? -6.983 4.067 -5.169 1.00 88.12 139 ASN A O 1
ATOM 1069 N N . LEU A 1 140 ? -5.733 5.873 -5.652 1.00 90.31 140 LEU A N 1
ATOM 1070 C CA . LEU A 1 140 ? -5.616 6.352 -4.282 1.00 90.31 140 LEU A CA 1
ATOM 1071 C C . LEU A 1 140 ? -6.989 6.731 -3.708 1.00 90.31 140 LEU A C 1
ATOM 1073 O O . LEU A 1 140 ? -7.323 6.321 -2.599 1.00 90.31 140 LEU A O 1
ATOM 1077 N N . ALA A 1 141 ? -7.807 7.473 -4.458 1.00 90.62 141 ALA A N 1
ATOM 1078 C CA . ALA A 1 141 ? -9.140 7.899 -4.035 1.00 90.62 141 ALA A CA 1
ATOM 1079 C C . ALA A 1 141 ? -10.085 6.707 -3.821 1.00 90.62 141 ALA A C 1
ATOM 1081 O O . ALA A 1 141 ? -10.759 6.628 -2.792 1.00 90.62 141 ALA A O 1
ATOM 1082 N N . VAL A 1 142 ? -10.090 5.745 -4.748 1.00 89.56 142 VAL A N 1
ATOM 1083 C CA . VAL A 1 142 ? -10.842 4.489 -4.610 1.00 89.56 142 VAL A CA 1
ATOM 1084 C C . VAL A 1 142 ? -10.333 3.699 -3.402 1.00 89.56 142 VAL A C 1
ATOM 1086 O O . VAL A 1 142 ? -11.131 3.243 -2.582 1.00 89.56 142 VAL A O 1
ATOM 1089 N N . GLY A 1 143 ? -9.014 3.592 -3.237 1.00 88.19 143 GLY A N 1
ATOM 1090 C CA . GLY A 1 143 ? -8.385 2.952 -2.086 1.00 88.19 143 GLY A CA 1
ATOM 1091 C C . GLY A 1 143 ? -8.804 3.580 -0.756 1.00 88.19 143 GLY A C 1
ATOM 1092 O O . GLY A 1 143 ? -9.180 2.869 0.172 1.00 88.19 143 GLY A O 1
ATOM 1093 N N . MET A 1 144 ? -8.825 4.911 -0.671 1.00 90.12 144 MET A N 1
ATOM 1094 C CA . MET A 1 144 ? -9.289 5.639 0.514 1.00 90.12 144 MET A CA 1
ATOM 1095 C C . MET A 1 144 ? -10.777 5.417 0.787 1.00 90.12 144 MET A C 1
ATOM 1097 O O . MET A 1 144 ? -11.151 5.185 1.937 1.00 90.12 144 MET A O 1
ATOM 1101 N N . LEU A 1 145 ? -11.619 5.431 -0.248 1.00 90.69 145 LEU A N 1
ATOM 1102 C CA . LEU A 1 145 ? -13.058 5.213 -0.111 1.00 90.69 145 LEU A CA 1
ATOM 1103 C C . LEU A 1 145 ? -13.353 3.820 0.458 1.00 90.69 145 LEU A C 1
ATOM 1105 O O . LEU A 1 145 ? -14.047 3.692 1.467 1.00 90.69 145 LEU A O 1
ATOM 1109 N N . PHE A 1 146 ? -12.783 2.772 -0.135 1.00 89.06 146 PHE A N 1
ATOM 1110 C CA . PHE A 1 146 ? -13.000 1.403 0.337 1.00 89.06 146 PHE A CA 1
ATOM 1111 C C . PHE A 1 146 ? -12.265 1.091 1.643 1.00 89.06 146 PHE A C 1
ATOM 1113 O O . PHE A 1 146 ? -12.793 0.363 2.486 1.00 89.06 146 PHE A O 1
ATOM 1120 N N . GLY A 1 147 ? -11.088 1.677 1.856 1.00 88.00 147 GLY A N 1
ATOM 1121 C CA . GLY A 1 147 ? -10.386 1.603 3.130 1.00 88.00 147 GLY A CA 1
ATOM 1122 C C . GLY A 1 147 ? -11.234 2.178 4.266 1.00 88.00 147 GLY A C 1
ATOM 1123 O O . GLY A 1 147 ? -11.389 1.535 5.305 1.00 88.00 147 GLY A O 1
ATOM 1124 N N . ALA A 1 148 ? -11.856 3.343 4.061 1.00 87.19 148 ALA A N 1
ATOM 1125 C CA . ALA A 1 148 ? -12.756 3.944 5.043 1.00 87.19 148 ALA A CA 1
ATOM 1126 C C . ALA A 1 148 ? -13.967 3.043 5.340 1.00 87.19 148 ALA A C 1
ATOM 1128 O O . ALA A 1 148 ? -14.326 2.865 6.507 1.00 87.19 148 ALA A O 1
ATOM 1129 N N . LEU A 1 149 ? -14.550 2.412 4.314 1.00 86.81 149 LEU A N 1
ATOM 1130 C CA . LEU A 1 149 ? -15.625 1.426 4.487 1.00 86.81 149 LEU A CA 1
ATOM 1131 C C . LEU A 1 149 ? -15.169 0.199 5.295 1.00 86.81 149 LEU A C 1
ATOM 1133 O O . LEU A 1 149 ? -15.936 -0.319 6.105 1.00 86.81 149 LEU A O 1
ATOM 1137 N N . GLY A 1 150 ? -13.923 -0.250 5.126 1.00 83.56 150 GLY A N 1
ATOM 1138 C CA . GLY A 1 150 ? -13.355 -1.367 5.891 1.00 83.56 150 GLY A CA 1
ATOM 1139 C C . GLY A 1 150 ? -13.027 -1.015 7.332 1.00 83.56 150 GLY A C 1
ATOM 1140 O O . GLY A 1 150 ? -13.233 -1.823 8.238 1.00 83.56 150 GLY A O 1
ATOM 1141 N N . ALA A 1 151 ? -12.596 0.222 7.569 1.00 84.19 151 ALA A N 1
ATOM 1142 C CA . ALA A 1 151 ? -12.346 0.734 8.908 1.00 84.19 151 ALA A CA 1
ATOM 1143 C C . ALA A 1 151 ? -13.645 1.020 9.685 1.00 84.19 151 ALA A C 1
ATOM 1145 O O . ALA A 1 151 ? -13.659 0.915 10.914 1.00 84.19 151 ALA A O 1
ATOM 1146 N N . TYR A 1 152 ? -14.748 1.342 8.998 1.00 81.19 152 TYR A N 1
ATOM 1147 C CA . TYR A 1 152 ? -16.036 1.704 9.602 1.00 81.19 152 TYR A CA 1
ATOM 1148 C C . TYR A 1 152 ? -16.532 0.730 10.696 1.00 81.19 152 TYR A C 1
ATOM 1150 O O . TYR A 1 152 ? -16.753 1.181 11.827 1.00 81.19 152 TYR A O 1
ATOM 1158 N N . PRO A 1 153 ? -16.668 -0.595 10.457 1.00 76.25 153 PRO A N 1
ATOM 1159 C CA . PRO A 1 153 ? -17.127 -1.529 11.491 1.00 76.25 153 PRO A CA 1
ATOM 1160 C C . PRO A 1 153 ? -16.169 -1.626 12.687 1.00 76.25 153 PRO A C 1
ATOM 1162 O O . PRO A 1 153 ? -16.617 -1.826 13.817 1.00 76.25 153 PRO A O 1
ATOM 1165 N N . ILE A 1 154 ? -14.868 -1.436 12.459 1.00 73.56 154 ILE A N 1
ATOM 1166 C CA . ILE A 1 154 ? -13.828 -1.535 13.488 1.00 73.56 154 ILE A CA 1
ATOM 1167 C C . ILE A 1 154 ? -13.911 -0.336 14.441 1.00 73.56 154 ILE A C 1
ATOM 1169 O O . ILE A 1 154 ? -13.802 -0.489 15.656 1.00 73.56 154 ILE A O 1
ATOM 1173 N N . VAL A 1 155 ? -14.191 0.854 13.902 1.00 68.62 155 VAL A N 1
ATOM 1174 C CA . VAL A 1 155 ? -14.324 2.093 14.680 1.00 68.62 155 VAL A CA 1
ATOM 1175 C C . VAL A 1 155 ? -15.664 2.172 15.426 1.00 68.62 155 VAL A C 1
ATOM 1177 O O . VAL A 1 155 ? -15.703 2.641 16.566 1.00 68.62 155 VAL A O 1
ATOM 1180 N N . LEU A 1 156 ? -16.776 1.721 14.828 1.00 60.78 156 LEU A N 1
ATOM 1181 C CA . LEU A 1 156 ? -18.088 1.736 15.496 1.00 60.78 156 LEU A CA 1
ATOM 1182 C C . LEU A 1 156 ? -18.296 0.593 16.496 1.00 60.78 156 LEU A C 1
ATOM 1184 O O . LEU A 1 156 ? -19.088 0.755 17.429 1.00 60.78 156 LEU A O 1
ATOM 1188 N N . GLY A 1 157 ? -17.612 -0.542 16.328 1.00 59.72 157 GLY A N 1
ATOM 1189 C CA . GLY A 1 157 ? -17.673 -1.666 17.268 1.00 59.72 157 GLY A CA 1
ATOM 1190 C C . GLY A 1 157 ? -17.292 -1.259 18.695 1.00 59.72 157 GLY A C 1
ATOM 1191 O O . GLY A 1 157 ? -18.014 -1.579 19.641 1.00 59.72 157 GLY A O 1
ATOM 1192 N N . ASP A 1 158 ? -16.234 -0.459 18.838 1.00 58.91 158 ASP A N 1
ATOM 1193 C CA . ASP A 1 158 ? -15.778 0.048 20.138 1.00 58.91 158 ASP A CA 1
ATOM 1194 C C . ASP A 1 158 ? -16.743 1.088 20.737 1.00 58.91 158 ASP A C 1
ATOM 1196 O O . ASP A 1 158 ? -16.960 1.105 21.950 1.00 58.91 158 ASP A O 1
ATOM 1200 N N . ARG A 1 159 ? -17.393 1.923 19.906 1.00 55.28 159 ARG A N 1
ATOM 1201 C CA . ARG A 1 159 ? -18.382 2.910 20.389 1.00 55.28 159 ARG A CA 1
ATOM 1202 C C . ARG A 1 159 ? -19.636 2.246 20.960 1.00 55.28 159 ARG A C 1
ATOM 1204 O O . ARG A 1 159 ? -20.138 2.699 21.987 1.00 55.28 159 ARG A O 1
ATOM 1211 N N . ARG A 1 160 ? -20.122 1.165 20.333 1.00 53.28 160 ARG A N 1
ATOM 1212 C CA . ARG A 1 160 ? -21.302 0.419 20.814 1.00 53.28 160 ARG A C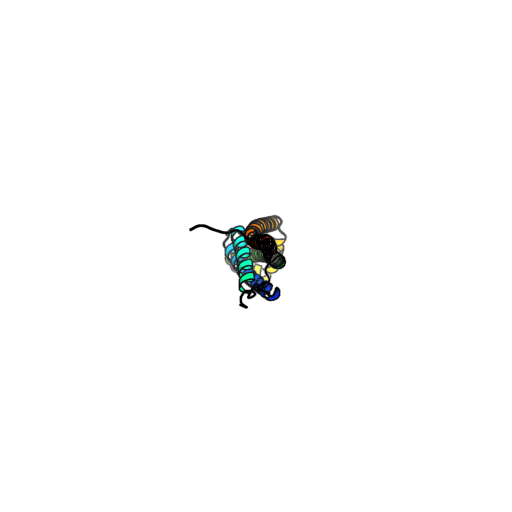A 1
ATOM 1213 C C . ARG A 1 160 ? -21.050 -0.298 22.139 1.00 53.28 160 ARG A C 1
ATOM 1215 O O . ARG A 1 160 ? -21.947 -0.328 22.976 1.00 53.28 160 ARG A O 1
ATOM 1222 N N . LYS A 1 161 ? -19.850 -0.852 22.345 1.00 53.03 161 LYS A N 1
ATOM 1223 C CA . LYS A 1 161 ? -19.486 -1.498 23.617 1.00 53.03 161 LYS A CA 1
ATOM 1224 C C . LYS A 1 161 ? -19.401 -0.488 24.760 1.00 53.03 161 LYS A C 1
ATOM 1226 O O . LYS A 1 161 ? -19.973 -0.737 25.813 1.00 53.03 161 LYS A O 1
ATOM 1231 N N . LYS A 1 162 ? -18.784 0.675 24.518 1.00 52.88 162 LYS A N 1
ATOM 1232 C CA . LYS A 1 162 ? -18.688 1.736 25.528 1.00 52.88 162 LYS A CA 1
ATOM 1233 C C . LYS A 1 162 ? -20.064 2.279 25.941 1.00 52.88 162 LYS A C 1
ATOM 1235 O O . LYS A 1 162 ? -20.345 2.359 27.126 1.00 52.88 162 LYS A O 1
ATOM 1240 N N . GLN A 1 163 ? -20.956 2.540 24.978 1.00 49.50 163 GLN A N 1
ATOM 1241 C CA . GLN A 1 163 ? -22.327 2.975 25.286 1.00 49.50 163 GLN A CA 1
ATOM 1242 C C . GLN A 1 163 ? -23.132 1.934 26.071 1.00 49.50 163 GLN A C 1
ATOM 1244 O O . GLN A 1 163 ? -23.833 2.308 27.000 1.00 49.50 163 GLN A O 1
ATOM 1249 N N . ARG A 1 164 ? -23.027 0.640 25.733 1.00 50.12 164 ARG A N 1
ATOM 1250 C CA . ARG A 1 164 ? -23.691 -0.432 26.494 1.00 50.12 164 ARG A CA 1
ATOM 1251 C C . ARG A 1 164 ? -23.209 -0.462 27.947 1.00 50.12 164 ARG A C 1
ATOM 1253 O O . ARG A 1 164 ? -24.044 -0.548 28.836 1.00 50.12 164 ARG A O 1
ATOM 1260 N N . GLN A 1 165 ? -21.903 -0.344 28.185 1.00 51.81 165 GLN A N 1
ATOM 1261 C CA . GLN A 1 165 ? -21.334 -0.340 29.536 1.00 51.81 165 GLN A CA 1
ATOM 1262 C C . GLN A 1 165 ? -21.828 0.863 30.363 1.00 51.81 165 GLN A C 1
ATOM 1264 O O . GLN A 1 165 ? -22.300 0.680 31.482 1.00 51.81 165 GLN A O 1
ATOM 1269 N N . ASP A 1 166 ? -21.817 2.063 29.771 1.00 53.91 166 ASP A N 1
ATOM 1270 C CA . ASP A 1 166 ? -22.252 3.308 30.422 1.00 53.91 166 ASP A CA 1
ATOM 1271 C C . ASP A 1 166 ? -23.769 3.341 30.702 1.00 53.91 166 ASP A C 1
ATOM 1273 O O . ASP A 1 166 ? -24.207 4.031 31.615 1.00 53.91 166 ASP A O 1
ATOM 1277 N N . THR A 1 167 ? -24.592 2.609 29.936 1.00 54.03 167 THR A N 1
ATOM 1278 C CA . THR A 1 167 ? -26.054 2.536 30.152 1.00 54.03 167 THR A CA 1
ATOM 1279 C C . THR A 1 167 ? -26.506 1.465 31.143 1.00 54.03 167 THR A C 1
ATOM 1281 O O . THR A 1 167 ? -27.628 1.553 31.631 1.00 54.03 167 THR A O 1
ATOM 1284 N N . VAL A 1 168 ? -25.682 0.451 31.428 1.00 53.78 168 VAL A N 1
ATOM 1285 C CA . VAL A 1 168 ? -26.058 -0.664 32.322 1.00 53.78 168 VAL A CA 1
ATOM 1286 C C . VAL A 1 168 ? -25.636 -0.378 33.771 1.00 53.78 168 VAL A C 1
ATOM 1288 O O . VAL A 1 168 ? -26.389 -0.673 34.691 1.00 53.78 168 VAL A O 1
ATOM 1291 N N . GLN A 1 169 ? -24.504 0.302 33.984 1.00 52.88 169 GLN A N 1
ATOM 1292 C CA . GLN A 1 169 ? -24.036 0.690 35.327 1.00 52.88 169 GLN A CA 1
ATOM 1293 C C . GLN A 1 169 ? -24.937 1.671 36.119 1.00 52.88 169 GLN A C 1
ATOM 1295 O O . GLN A 1 169 ? -24.976 1.553 37.342 1.00 52.88 169 GLN A O 1
ATOM 1300 N N . PRO A 1 170 ? -25.683 2.622 35.517 1.00 49.25 170 PRO A N 1
ATOM 1301 C CA . PRO A 1 170 ? -26.489 3.575 36.285 1.00 49.25 170 PRO A CA 1
ATOM 1302 C C . PRO A 1 170 ? -27.718 2.955 36.960 1.00 49.25 170 PRO A C 1
ATOM 1304 O O . PRO A 1 170 ? -28.245 3.551 37.893 1.00 49.25 170 PRO A O 1
ATOM 1307 N N . TYR A 1 171 ? -28.197 1.800 36.481 1.00 48.5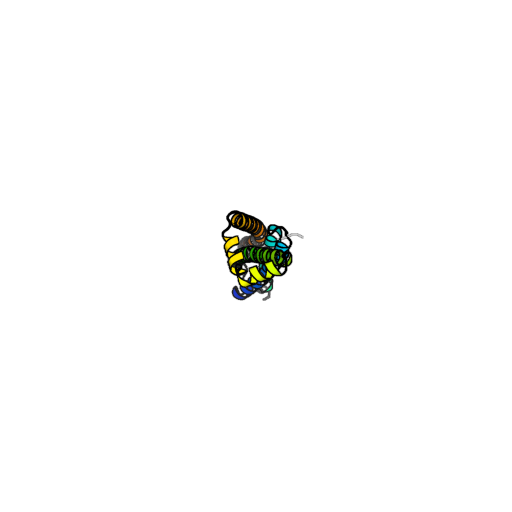0 171 TYR A N 1
ATOM 1308 C CA . TYR A 1 171 ? -29.415 1.172 37.007 1.00 48.50 171 TYR A CA 1
ATOM 1309 C C . TYR A 1 171 ? -29.123 0.262 38.210 1.00 48.50 171 TYR A C 1
ATOM 1311 O O . TYR A 1 171 ? -29.895 0.244 39.160 1.00 48.50 171 TYR A O 1
ATOM 1319 N N . GLU A 1 172 ? -27.969 -0.415 38.235 1.00 53.34 172 GLU A N 1
ATOM 1320 C CA . GLU A 1 172 ? -27.577 -1.284 39.359 1.00 53.34 172 GLU A CA 1
ATOM 1321 C C . GLU A 1 172 ? -27.094 -0.503 40.594 1.00 53.34 172 GLU A C 1
ATOM 1323 O O . GLU A 1 172 ? -27.189 -0.996 41.713 1.00 53.34 172 GLU A O 1
ATOM 1328 N N . ALA A 1 173 ? -26.625 0.738 40.423 1.00 52.06 173 ALA A N 1
ATOM 1329 C CA . ALA A 1 173 ? -26.251 1.614 41.538 1.00 52.06 173 ALA A CA 1
ATOM 1330 C C . ALA A 1 173 ? -27.450 2.351 42.177 1.00 52.06 173 ALA A C 1
ATOM 1332 O O . ALA A 1 173 ? -27.298 2.960 43.237 1.00 52.06 173 ALA A O 1
ATOM 1333 N N . ALA A 1 174 ? -28.625 2.326 41.534 1.00 49.03 174 ALA A N 1
ATOM 1334 C CA . ALA A 1 174 ? -29.842 2.982 42.017 1.00 49.03 174 ALA A CA 1
ATOM 1335 C C . ALA A 1 174 ? -30.731 2.057 42.867 1.00 49.03 174 ALA A C 1
ATOM 1337 O O . ALA A 1 174 ? -31.475 2.554 43.712 1.00 49.03 174 ALA A O 1
ATOM 1338 N N . ASP A 1 175 ? -30.591 0.734 42.732 1.00 51.84 175 ASP A N 1
ATOM 1339 C CA . ASP A 1 175 ? -31.228 -0.263 43.605 1.00 51.84 175 ASP A CA 1
ATOM 1340 C C . ASP A 1 175 ? -30.462 -0.416 44.934 1.00 51.84 175 ASP A C 1
ATOM 1342 O O . ASP A 1 175 ? -30.150 -1.503 45.420 1.00 51.84 175 ASP A O 1
ATOM 1346 N N . GLY A 1 176 ? -30.191 0.718 45.580 1.00 51.81 176 GLY A N 1
ATOM 1347 C CA . GLY A 1 176 ? -29.986 0.775 47.019 1.00 51.81 176 GLY A CA 1
ATOM 1348 C C . GLY A 1 176 ? -31.322 0.536 47.715 1.00 51.81 176 GLY A C 1
ATOM 1349 O O . GLY A 1 176 ? -31.921 1.476 48.232 1.00 51.81 176 GLY A O 1
ATOM 1350 N N . ALA A 1 177 ? -31.811 -0.706 47.703 1.00 41.09 177 ALA A N 1
ATOM 1351 C CA . ALA A 1 177 ? -32.993 -1.084 48.465 1.00 41.09 177 ALA A CA 1
ATOM 1352 C C . ALA A 1 177 ? -32.742 -0.767 49.957 1.00 41.09 177 ALA A C 1
ATOM 1354 O O . ALA A 1 177 ? -31.785 -1.292 50.543 1.00 41.09 177 ALA A O 1
ATOM 1355 N N . PRO A 1 178 ? -33.542 0.110 50.592 1.00 40.88 178 PRO A N 1
ATOM 1356 C CA . PRO A 1 178 ? -33.356 0.432 51.996 1.00 40.88 178 PRO A CA 1
ATOM 1357 C C . PRO A 1 178 ? -33.644 -0.803 52.851 1.00 40.88 178 PRO A C 1
ATOM 1359 O O . PRO A 1 178 ? -34.622 -1.519 52.643 1.00 40.88 178 PRO A O 1
ATOM 1362 N N . LYS A 1 179 ? -32.779 -1.032 53.843 1.00 46.47 179 LYS A N 1
ATOM 1363 C CA . LYS A 1 179 ? -33.005 -1.992 54.926 1.00 46.47 179 LYS A CA 1
ATOM 1364 C C . LYS A 1 179 ? -34.370 -1.697 55.556 1.00 46.47 179 LYS A C 1
ATOM 1366 O O . LYS A 1 179 ? -34.532 -0.646 56.173 1.00 46.47 179 LYS A O 1
ATOM 1371 N N . SER A 1 180 ? -35.326 -2.613 55.426 1.00 38.28 180 SER A N 1
ATOM 1372 C CA . SER A 1 180 ? -36.580 -2.568 56.176 1.00 38.28 180 SER A CA 1
ATOM 1373 C C . SER A 1 180 ? -36.279 -2.849 57.649 1.00 38.28 180 SER A C 1
ATOM 1375 O O . SER A 1 180 ? -36.189 -3.997 58.084 1.00 38.28 180 SER A O 1
ATOM 1377 N N . VAL A 1 181 ? -36.054 -1.779 58.406 1.00 44.28 181 VAL A N 1
ATOM 1378 C CA . VAL A 1 181 ? -36.192 -1.766 59.860 1.00 44.28 181 VAL A CA 1
ATOM 1379 C C . VAL A 1 181 ? -37.682 -1.668 60.179 1.00 44.28 181 VAL A C 1
ATOM 1381 O O . VAL A 1 181 ? -38.227 -0.577 60.276 1.00 44.28 181 VAL A O 1
ATOM 1384 N N . GLU A 1 182 ? -38.353 -2.808 60.314 1.00 37.59 182 GLU A N 1
ATOM 1385 C CA . GLU A 1 182 ? -39.700 -2.864 60.885 1.00 37.59 182 GLU A CA 1
ATOM 1386 C C . GLU A 1 182 ? -39.559 -3.280 62.354 1.00 37.59 182 GLU A C 1
ATOM 1388 O O . GLU A 1 182 ? -39.463 -4.459 62.680 1.00 37.59 182 GLU A O 1
ATOM 1393 N N . ASN A 1 183 ? -39.463 -2.289 63.240 1.00 42.59 183 ASN A N 1
ATOM 1394 C CA . ASN A 1 183 ? -39.794 -2.452 64.651 1.00 42.59 183 ASN A CA 1
ATOM 1395 C C . ASN A 1 183 ? -40.992 -1.543 64.922 1.00 42.59 183 ASN A C 1
ATOM 1397 O O . ASN A 1 183 ? -40.837 -0.322 64.952 1.00 42.59 183 ASN A O 1
ATOM 1401 N N . ALA A 1 184 ? -42.157 -2.144 65.132 1.00 37.97 184 ALA A N 1
ATOM 1402 C CA . ALA A 1 184 ? -43.277 -1.534 65.832 1.00 37.97 184 ALA A CA 1
ATOM 1403 C C . ALA A 1 184 ? -44.051 -2.649 66.548 1.00 37.97 184 ALA A C 1
ATOM 1405 O O . ALA A 1 184 ? -44.886 -3.346 65.980 1.00 37.97 184 ALA A O 1
ATOM 1406 N N . ASP A 1 185 ? -43.647 -2.840 67.797 1.00 40.03 185 ASP A N 1
ATOM 1407 C CA . ASP A 1 185 ? -44.507 -3.132 68.939 1.00 40.03 185 ASP A CA 1
ATOM 1408 C C . ASP A 1 185 ? -45.871 -2.420 68.794 1.00 40.03 185 ASP A C 1
ATOM 1410 O O . ASP A 1 185 ? -45.888 -1.233 68.464 1.00 40.03 185 ASP A O 1
ATOM 1414 N N . ASP A 1 186 ? -46.997 -3.130 68.931 1.00 40.34 186 ASP A N 1
ATOM 1415 C CA . ASP A 1 186 ? -47.916 -2.985 70.076 1.00 40.34 186 ASP A CA 1
ATOM 1416 C C . ASP A 1 186 ? -49.306 -3.626 69.821 1.00 40.34 186 ASP A C 1
ATOM 1418 O O . ASP A 1 186 ? -49.899 -3.532 68.746 1.00 40.34 186 ASP A O 1
ATOM 1422 N N . THR A 1 187 ? -49.876 -4.164 70.900 1.00 39.97 187 THR A N 1
ATOM 1423 C CA . THR A 1 187 ? -51.312 -4.389 71.180 1.00 39.97 187 THR A CA 1
ATOM 1424 C C . THR A 1 187 ? -52.158 -5.436 70.417 1.00 39.97 187 THR A C 1
ATOM 1426 O O . THR A 1 187 ? -52.768 -5.193 69.383 1.00 39.97 187 THR A O 1
ATOM 1429 N N . ASP A 1 188 ? -52.319 -6.587 71.080 1.00 43.03 188 ASP A N 1
ATOM 1430 C CA . ASP A 1 188 ? -53.569 -7.000 71.753 1.00 43.03 188 ASP A CA 1
ATOM 1431 C C . ASP A 1 188 ? -54.883 -7.115 70.936 1.00 43.03 188 ASP A C 1
ATOM 1433 O O . ASP A 1 188 ? -55.567 -6.125 70.673 1.00 43.03 188 ASP A O 1
ATOM 1437 N N . LYS A 1 189 ? -55.304 -8.362 70.648 1.00 44.72 189 LYS A N 1
ATOM 1438 C CA . LYS A 1 189 ? -56.685 -8.856 70.865 1.00 44.72 189 LYS A CA 1
ATOM 1439 C C . LYS A 1 189 ? -56.841 -10.351 70.548 1.00 44.72 189 LYS A C 1
ATOM 1441 O O . LYS A 1 189 ? -56.925 -10.767 69.401 1.00 44.72 189 LYS A O 1
ATOM 1446 N N . HIS A 1 190 ? -56.889 -11.133 71.622 1.00 38.34 190 HIS A N 1
ATOM 1447 C CA . HIS A 1 190 ? -57.988 -12.035 71.978 1.00 38.34 190 HIS A CA 1
ATOM 1448 C C . HIS A 1 190 ? -58.826 -12.751 70.886 1.00 38.34 190 HIS A C 1
ATOM 1450 O O . HIS A 1 190 ? -59.616 -12.123 70.188 1.00 38.34 190 HIS A O 1
ATOM 1456 N N . LEU A 1 191 ? -58.815 -14.088 71.034 1.00 40.56 191 LEU A N 1
ATOM 1457 C CA . LEU A 1 191 ? -59.967 -15.000 71.203 1.00 40.56 191 LEU A CA 1
ATOM 1458 C C . LEU A 1 191 ? -60.591 -15.727 69.991 1.00 40.56 191 LEU A C 1
ATOM 1460 O O . LEU A 1 191 ? -60.802 -15.169 68.921 1.00 40.56 191 LEU A O 1
ATOM 1464 N N . ASP A 1 192 ? -60.956 -16.975 70.327 1.00 41.88 192 ASP A N 1
ATOM 1465 C CA . ASP A 1 192 ? -61.890 -17.937 69.716 1.00 41.88 192 ASP A CA 1
ATOM 1466 C C . ASP A 1 192 ? -61.316 -18.841 68.601 1.00 41.88 192 ASP A C 1
ATOM 1468 O O . ASP A 1 192 ? -60.822 -18.356 67.591 1.00 41.88 192 ASP A O 1
ATOM 1472 N N . ALA A 1 193 ? -61.353 -20.179 68.667 1.00 39.19 193 ALA A N 1
ATOM 1473 C CA . ALA A 1 193 ? -61.869 -21.154 69.634 1.00 39.19 193 ALA A CA 1
ATOM 1474 C C . ALA A 1 193 ? -61.214 -22.529 69.365 1.00 39.19 193 ALA A C 1
ATOM 1476 O O . ALA A 1 193 ? -60.689 -22.719 68.242 1.00 39.19 193 ALA A O 1
#

Radius of gyration: 31.23 Å; chains: 1; bounding box: 86×35×103 Å

pLDDT: mean 75.23, std 17.62, range [37.59, 91.62]

Sequence (193 aa):
MENQESIYEEKQGNLLTGILGALLGALIGTALWVLVGVWGYIAGIVAWLTAFLAGKGYDLLHGRPGKAKAITIIVMLILSICVGTVGTATVIMVQSYNQQISEMNTFEQARIQKYGPTVEEYVQSMFMEQDIQTEIVKNLAVGMLFGALGAYPIVLGDRRKKQRQDTVQPYEAADGAPKSVENADDTDKHLDA

Foldseek 3Di:
DPDDPPDPPLLQFAQVLLLVQLLVLLVVLLVVLLVQLLVPDQLLVSLLSSLVSSLVRSVVSRHRFDPSNLVSSLVSSLVSLLCSLLSNLLVNLLVVVVVVLVPDDPVVNVCCVVPNDDSVVSSVVCCVDPVSVVVSVVSSVSSNVSNCVSSVCSNVVSVVVVVVVVVPVVVVVVPPPDDPPDDDDDDDDDDDD

Secondary structure (DSSP, 8-state):
--------------HHHHHHHHHHHHHHHHHHHHHHHHTT--HHHHHHHHHHHHHHHHHHTTPPPSHHHHHHHHHHHHHHHHHHHHHHHHHHHHHHHHHHHHHS-HHHHHHHHHHSPPHHHHHHHHHT-HHHHHHHHHHHHHHHHHHHHHHHHHHHHHHHHHHHHHHHHHHHTT-------------------